Protein AF-A0A1U6GI93-F1 (afdb_monomer_lite)

Foldseek 3Di:
DVVVVVVVVVVVVLVVPPPDDDWQKDQADDDADLVLQQWKWFDDPPIRTHGLQQFLLNVVVVVQFDWDADPVRWIKTWGCTWIGRGRMIGGTKIARPLPPDRLGGGFKIKGKTADSDQDCPNVVVVLVVVVVCVVQWDFDPPVPPVDPDWTWTGRPQKIWIWDADPVRNITMIMIGRRDPPQDDSLDPVCCLPPFDFPDKDKDDAQWAFPSPCPNQVNQKYFQRPNNVVPDPDLRIWMWTAGVPVQWIWTDHNGIIGIGHLAWPAKEKAFEDEPDDQTWIWIWTDGPPDPDIHTTTIGSHGCPCVVCQVVCCVRSVHHYYYDDYDYHD

Secondary structure (DSSP, 8-state):
-HHHHHHHHHHHHHTT--S----SEEE--S---GGGGGEEEE-SSS-EEEETT-BHHHHHHHTSEEEEE-TTS-EEEEESS-EEETTEEESSEEEE--TT-TTSBP-EEEEEEE-SSS-THHHHHHHHHHHTTGGGSEE---TT--SS-EEEEEETTEEEEEEEETTTTEEEEEEEE---TTTTTT--HHHHHH---SEEEEE-S-PEE-TT-TT-GGGEEPPPHHHHTT-SSTT-EEEEEETTTTEEEEE-SS-EEEEES-EEEEEEEEEEESSS--EEEEEEEETT-SS-EEEEEESSTTTTGGGHHHHHHHHTS-EEEPPPEEE-

Structure (mmCIF, N/CA/C/O backbone):
data_AF-A0A1U6GI93-F1
#
_entry.id   AF-A0A1U6GI93-F1
#
loop_
_atom_site.group_PDB
_atom_site.id
_atom_site.type_symbol
_atom_site.label_atom_id
_atom_site.label_alt_id
_atom_site.label_comp_id
_atom_site.label_asym_id
_atom_site.label_entity_id
_atom_site.label_seq_id
_atom_site.pdbx_PDB_ins_code
_atom_site.Cartn_x
_atom_site.Cartn_y
_atom_site.Cartn_z
_atom_site.occupancy
_atom_site.B_iso_or_equiv
_atom_site.auth_seq_id
_atom_site.auth_comp_id
_atom_site.auth_asym_id
_atom_site.auth_atom_id
_atom_site.pdbx_PDB_model_num
ATOM 1 N N . MET A 1 1 ? -3.256 -39.597 -33.940 1.00 42.22 1 MET A N 1
ATOM 2 C CA . MET A 1 1 ? -2.976 -38.704 -35.092 1.00 42.22 1 MET A CA 1
ATOM 3 C C . MET A 1 1 ? -3.350 -37.228 -34.853 1.00 42.22 1 MET A C 1
ATOM 5 O O . MET A 1 1 ? -2.672 -36.363 -35.388 1.00 42.22 1 MET A O 1
ATOM 9 N N . TRP A 1 2 ? -4.354 -36.902 -34.022 1.00 29.91 2 TRP A N 1
ATOM 10 C CA . TRP A 1 2 ? -4.746 -35.506 -33.721 1.00 29.91 2 TRP A CA 1
ATOM 11 C C . TRP A 1 2 ? -3.820 -34.761 -32.733 1.00 29.91 2 TRP A C 1
ATOM 13 O O . TRP A 1 2 ? -3.521 -33.590 -32.947 1.00 29.91 2 TRP A O 1
ATOM 23 N N . LYS A 1 3 ? -3.270 -35.440 -31.713 1.00 30.27 3 LYS A N 1
ATOM 24 C CA . LYS A 1 3 ? -2.346 -34.824 -30.732 1.00 30.27 3 LYS A CA 1
ATOM 25 C C . LYS A 1 3 ? -1.039 -34.291 -31.347 1.00 30.27 3 LYS A C 1
ATOM 27 O O . LYS A 1 3 ? -0.547 -33.256 -30.921 1.00 30.27 3 LYS A O 1
ATOM 32 N N . GLN A 1 4 ? -0.513 -34.936 -32.391 1.00 34.97 4 GLN A N 1
ATOM 33 C CA . GLN A 1 4 ? 0.708 -34.480 -33.076 1.00 34.97 4 GLN A CA 1
ATOM 34 C C . GLN A 1 4 ? 0.475 -33.245 -33.964 1.00 34.97 4 GLN A C 1
ATOM 36 O O . GLN A 1 4 ? 1.384 -32.435 -34.126 1.00 34.97 4 GLN A O 1
ATOM 41 N N . LYS A 1 5 ? -0.744 -33.048 -34.492 1.00 32.91 5 LYS A N 1
ATOM 42 C CA . LYS A 1 5 ? -1.088 -31.852 -35.282 1.00 32.91 5 LYS A CA 1
ATOM 43 C C . LYS A 1 5 ? -1.247 -30.600 -34.413 1.00 32.91 5 LYS A C 1
ATOM 45 O O . LYS A 1 5 ? -0.837 -29.532 -34.849 1.00 32.91 5 LYS A O 1
ATOM 50 N N . ILE A 1 6 ? -1.768 -30.726 -33.189 1.00 38.22 6 ILE A N 1
ATOM 51 C CA . ILE A 1 6 ? -1.899 -29.592 -32.254 1.00 38.22 6 ILE A CA 1
ATOM 52 C C . ILE A 1 6 ? -0.518 -29.132 -31.769 1.00 38.22 6 ILE A C 1
ATOM 54 O O . ILE A 1 6 ? -0.230 -27.941 -31.822 1.00 38.22 6 ILE A O 1
ATOM 58 N N . ILE A 1 7 ? 0.376 -30.063 -31.418 1.00 35.75 7 ILE A N 1
ATOM 59 C CA . ILE A 1 7 ? 1.758 -29.729 -31.032 1.00 35.75 7 ILE A CA 1
ATOM 60 C C . ILE A 1 7 ? 2.487 -29.029 -32.190 1.00 35.75 7 ILE A C 1
ATOM 62 O O . ILE A 1 7 ? 3.103 -27.993 -31.980 1.00 35.75 7 ILE A O 1
ATOM 66 N N . ALA A 1 8 ? 2.337 -29.503 -33.431 1.00 31.17 8 ALA A N 1
ATOM 67 C CA . ALA A 1 8 ? 2.976 -28.879 -34.593 1.00 31.17 8 ALA A CA 1
ATOM 68 C C . ALA A 1 8 ? 2.442 -27.468 -34.929 1.00 31.17 8 ALA A C 1
ATOM 70 O O . ALA A 1 8 ? 3.194 -26.649 -35.459 1.00 31.17 8 ALA A O 1
ATOM 71 N N . ILE A 1 9 ? 1.172 -27.169 -34.629 1.00 34.97 9 ILE A N 1
ATOM 72 C CA . ILE A 1 9 ? 0.589 -25.826 -34.801 1.00 34.97 9 ILE A CA 1
ATOM 73 C C . ILE A 1 9 ? 1.093 -24.883 -33.698 1.00 34.97 9 ILE A C 1
ATOM 75 O O . ILE A 1 9 ? 1.519 -23.773 -34.005 1.00 34.97 9 ILE A O 1
ATOM 79 N N . TRP A 1 10 ? 1.163 -25.348 -32.446 1.00 32.66 10 TRP A N 1
ATOM 80 C CA . TRP A 1 10 ? 1.735 -24.577 -31.335 1.00 32.66 10 TRP A CA 1
ATOM 81 C C . TRP A 1 10 ? 3.232 -24.292 -31.538 1.00 32.66 10 TRP A C 1
ATOM 83 O O . TRP A 1 10 ? 3.670 -23.155 -31.377 1.00 32.66 10 TRP A O 1
ATOM 93 N N . SER A 1 11 ? 4.010 -25.276 -32.000 1.00 32.00 11 SER A N 1
ATOM 94 C CA . SER A 1 11 ? 5.436 -25.092 -32.300 1.00 32.00 11 SER A CA 1
ATOM 95 C C . SER A 1 11 ? 5.680 -24.144 -33.478 1.00 32.00 11 SER A C 1
ATOM 97 O O . SER A 1 11 ? 6.629 -23.369 -33.440 1.00 32.00 11 SER A O 1
ATOM 99 N N . LYS A 1 12 ? 4.827 -24.151 -34.515 1.00 30.64 12 LYS A N 1
ATOM 100 C CA . LYS A 1 12 ? 4.954 -23.226 -35.658 1.00 30.64 12 LYS A CA 1
ATOM 101 C C . LYS A 1 12 ? 4.526 -21.791 -35.336 1.00 30.64 12 LYS A C 1
ATOM 103 O O . LYS A 1 12 ? 5.077 -20.873 -35.940 1.00 30.64 12 LYS A O 1
ATOM 108 N N . CYS A 1 13 ? 3.596 -21.588 -34.401 1.00 34.38 13 CYS A N 1
ATOM 109 C CA . CYS A 1 13 ? 3.251 -20.252 -33.906 1.00 34.38 13 CYS A CA 1
ATOM 110 C C . CYS A 1 13 ? 4.365 -19.668 -33.019 1.00 34.38 13 CYS A C 1
ATOM 112 O O . CYS A 1 13 ? 4.687 -18.493 -33.165 1.00 34.38 13 CYS A O 1
ATOM 114 N N . PHE A 1 14 ? 5.026 -20.487 -32.190 1.00 36.22 14 PHE A N 1
ATOM 115 C CA . PHE A 1 14 ? 6.159 -20.047 -31.362 1.00 36.22 14 PHE A CA 1
ATOM 116 C C . PHE A 1 14 ? 7.463 -19.839 -32.154 1.00 36.22 14 PHE A C 1
ATOM 118 O O . PHE A 1 14 ? 8.197 -18.890 -31.895 1.00 36.22 14 PHE A O 1
ATOM 125 N N . LEU A 1 15 ? 7.740 -20.658 -33.176 1.00 33.19 15 LEU A N 1
ATOM 126 C CA . LEU A 1 15 ? 8.954 -20.530 -34.002 1.00 33.19 15 LEU A CA 1
ATOM 127 C C . LEU A 1 15 ? 8.950 -19.318 -34.951 1.00 33.19 15 LEU A C 1
ATOM 129 O O . LEU A 1 15 ? 9.971 -19.031 -35.569 1.00 33.19 15 LEU A O 1
ATOM 133 N N . LYS A 1 16 ? 7.838 -18.578 -35.066 1.00 34.12 16 LYS A N 1
ATOM 134 C CA . LYS A 1 16 ? 7.790 -17.310 -35.816 1.00 34.12 16 LYS A CA 1
ATOM 135 C C . LYS A 1 16 ? 8.176 -16.075 -34.990 1.00 34.12 16 LYS A C 1
ATOM 137 O O . LYS A 1 16 ? 8.264 -14.996 -35.569 1.00 34.12 16 LYS A O 1
ATOM 142 N N . ILE A 1 17 ? 8.474 -16.231 -33.696 1.00 41.12 17 ILE A N 1
ATOM 143 C CA . ILE A 1 17 ? 8.975 -15.161 -32.808 1.00 41.12 17 ILE A CA 1
ATOM 144 C C . ILE A 1 17 ? 10.523 -15.150 -32.775 1.00 41.12 17 ILE A C 1
ATOM 146 O O . ILE A 1 17 ? 11.142 -14.626 -31.863 1.00 41.12 17 ILE A O 1
ATOM 150 N N . SER A 1 18 ? 11.199 -15.704 -33.790 1.00 39.16 18 SER A N 1
ATOM 151 C CA . SER A 1 18 ? 12.660 -15.574 -33.944 1.00 39.16 18 SER A CA 1
ATOM 152 C C . SER A 1 18 ? 13.059 -14.388 -34.838 1.00 39.16 18 SER A C 1
ATOM 154 O O . SER A 1 18 ? 14.016 -14.473 -35.611 1.00 39.16 18 SER A O 1
ATOM 156 N N . LYS A 1 19 ? 12.313 -13.281 -34.785 1.00 38.31 19 LYS A N 1
ATOM 157 C CA . LYS A 1 19 ? 12.797 -12.002 -35.314 1.00 38.31 19 LYS A CA 1
ATOM 158 C C . LYS A 1 19 ? 13.517 -11.305 -34.168 1.00 38.31 19 LYS A C 1
ATOM 160 O O . LYS A 1 19 ? 12.851 -10.922 -33.222 1.00 38.31 19 LYS A O 1
ATOM 165 N N . SER A 1 20 ? 14.851 -11.261 -34.254 1.00 41.84 20 SER A N 1
ATOM 166 C CA . SER A 1 20 ? 15.777 -10.443 -33.450 1.00 41.84 20 SER A CA 1
ATOM 167 C C . SER A 1 20 ? 15.205 -9.961 -32.113 1.00 41.84 20 SER A C 1
ATOM 169 O O . SER A 1 20 ? 14.522 -8.939 -32.075 1.00 41.84 20 SER A O 1
ATOM 171 N N . TRP A 1 21 ? 15.496 -10.691 -31.034 1.00 47.16 21 TRP A N 1
ATOM 172 C CA . TRP A 1 21 ? 15.226 -10.220 -29.678 1.00 47.16 21 TRP A CA 1
ATOM 173 C C . TRP A 1 21 ? 15.799 -8.807 -29.524 1.00 47.16 21 TRP A C 1
ATOM 175 O O . TRP A 1 21 ? 16.993 -8.594 -29.740 1.00 47.16 21 TRP A O 1
ATOM 185 N N . GLN A 1 22 ? 14.928 -7.849 -29.227 1.00 55.19 22 GLN A N 1
ATOM 186 C CA . GLN A 1 22 ? 15.320 -6.548 -28.717 1.00 55.19 22 GLN A CA 1
ATOM 187 C C . GLN A 1 22 ? 14.802 -6.479 -27.285 1.00 55.19 22 GLN A C 1
ATOM 189 O O . GLN A 1 22 ? 13.653 -6.868 -27.061 1.00 55.19 22 GLN A O 1
ATOM 194 N N . PRO A 1 23 ? 15.633 -6.060 -26.320 1.00 58.34 23 PRO A N 1
ATOM 195 C CA . PRO A 1 23 ? 15.168 -5.891 -24.957 1.00 58.34 23 PRO A CA 1
ATOM 196 C C . PRO A 1 23 ? 13.998 -4.901 -24.943 1.00 58.34 23 PRO A C 1
ATOM 198 O O . PRO A 1 23 ? 14.036 -3.865 -25.606 1.00 58.34 23 PRO A O 1
ATOM 201 N N . ASP A 1 24 ? 12.964 -5.202 -24.156 1.00 71.44 24 ASP A N 1
ATOM 202 C CA . ASP A 1 24 ? 11.817 -4.306 -23.928 1.00 71.44 24 ASP A CA 1
ATOM 203 C C . ASP A 1 24 ? 12.189 -3.055 -23.105 1.00 71.44 24 ASP A C 1
ATOM 205 O O . ASP A 1 24 ? 11.310 -2.300 -22.675 1.00 71.44 24 ASP A O 1
ATOM 209 N N . PHE A 1 25 ? 13.489 -2.829 -22.892 1.00 77.06 25 PHE A N 1
ATOM 210 C CA . PHE A 1 25 ? 14.037 -1.683 -22.195 1.00 77.06 25 PHE A CA 1
ATOM 211 C C . PHE A 1 25 ? 15.351 -1.173 -22.813 1.00 77.06 25 PHE A C 1
ATOM 213 O O . PHE A 1 25 ? 16.072 -1.912 -23.483 1.00 77.06 25 PHE A O 1
ATOM 220 N N . GLU A 1 26 ? 15.676 0.092 -22.550 1.00 82.31 26 GLU A N 1
ATOM 221 C CA . GLU A 1 26 ? 16.903 0.771 -22.988 1.00 82.31 26 GLU A CA 1
ATOM 222 C C . GLU A 1 26 ? 17.478 1.624 -21.842 1.00 82.31 26 GLU A C 1
ATOM 224 O O . GLU A 1 26 ? 16.734 2.325 -21.157 1.00 82.31 26 GLU A O 1
ATOM 229 N N . GLU A 1 27 ? 18.799 1.589 -21.624 1.00 81.12 27 GLU A N 1
ATOM 230 C CA . GLU A 1 27 ? 19.487 2.490 -20.683 1.00 81.12 27 GLU A CA 1
ATOM 231 C C . GLU A 1 27 ? 19.843 3.820 -21.379 1.00 81.12 27 GLU A C 1
ATOM 233 O O . GLU A 1 27 ? 20.563 3.823 -22.375 1.00 81.12 27 GLU A O 1
ATOM 238 N N . LEU A 1 28 ? 19.360 4.957 -20.860 1.00 71.44 28 LEU A N 1
ATOM 239 C CA . LEU A 1 28 ? 19.354 6.242 -21.578 1.00 71.44 28 LEU A CA 1
ATOM 240 C C . LEU A 1 28 ? 20.567 7.172 -21.337 1.00 71.44 28 LEU A C 1
ATOM 242 O O . LEU A 1 28 ? 20.797 8.046 -22.166 1.00 71.44 28 LEU A O 1
ATOM 246 N N . SER A 1 29 ? 21.348 7.043 -20.248 1.00 67.25 29 SER A N 1
ATOM 247 C CA . SER A 1 29 ? 22.700 7.644 -20.063 1.00 67.25 29 SER A CA 1
ATOM 248 C C . SER A 1 29 ? 23.289 7.319 -18.672 1.00 67.25 29 SER A C 1
ATOM 250 O O . SER A 1 29 ? 22.571 6.857 -17.792 1.00 67.25 29 SER A O 1
ATOM 252 N N . ALA A 1 30 ? 24.585 7.599 -18.452 1.00 56.09 30 ALA A N 1
ATOM 253 C CA . ALA A 1 30 ? 25.342 7.224 -17.246 1.00 56.09 30 ALA A CA 1
ATOM 254 C C . ALA A 1 30 ? 25.346 8.244 -16.079 1.00 56.09 30 ALA A C 1
ATOM 256 O O . ALA A 1 30 ? 25.973 7.972 -15.054 1.00 56.09 30 ALA A O 1
ATOM 257 N N . TYR A 1 31 ? 24.719 9.425 -16.206 1.00 57.03 31 TYR A N 1
ATOM 258 C CA . TYR A 1 31 ? 24.736 10.417 -15.117 1.00 57.03 31 TYR A CA 1
ATOM 259 C C . TYR A 1 31 ? 23.655 10.123 -14.079 1.00 57.03 31 TYR A C 1
ATOM 261 O O . TYR A 1 31 ? 22.520 10.566 -14.217 1.00 57.03 31 TYR A O 1
ATOM 269 N N . ILE A 1 32 ? 24.042 9.408 -13.027 1.00 58.75 32 ILE A N 1
ATOM 270 C CA . ILE A 1 32 ? 23.160 8.983 -11.942 1.00 58.75 32 ILE A CA 1
ATOM 271 C C . ILE A 1 32 ? 22.851 10.169 -11.026 1.00 58.75 32 ILE A C 1
ATOM 273 O O . ILE A 1 32 ? 23.707 10.613 -10.260 1.00 58.75 32 ILE A O 1
ATOM 277 N N . SER A 1 33 ? 21.610 10.656 -11.077 1.00 61.62 33 SER A N 1
ATOM 278 C CA . SER A 1 33 ? 21.046 11.523 -10.038 1.00 61.62 33 SER A CA 1
ATOM 279 C C . SER A 1 33 ? 19.966 10.763 -9.263 1.00 61.62 33 SER A C 1
ATOM 281 O O . SER A 1 33 ? 19.038 10.239 -9.884 1.00 61.62 33 SER A O 1
ATOM 283 N N . PRO A 1 34 ? 20.021 10.716 -7.919 1.00 58.00 34 PRO A N 1
ATOM 284 C CA . PRO A 1 34 ? 18.998 10.042 -7.119 1.00 58.00 34 PRO A CA 1
ATOM 285 C C . PRO A 1 34 ? 17.616 10.704 -7.243 1.00 58.00 34 PRO A C 1
ATOM 287 O O . PRO A 1 34 ? 16.598 10.052 -7.016 1.00 58.00 34 PRO A O 1
ATOM 290 N N . ASP A 1 35 ? 17.555 11.979 -7.638 1.00 58.22 35 ASP A N 1
ATOM 291 C CA . ASP A 1 35 ? 16.294 12.711 -7.800 1.00 58.22 35 ASP A CA 1
ATOM 292 C C . ASP A 1 35 ? 15.547 12.320 -9.085 1.00 58.22 35 ASP A C 1
ATOM 294 O O . ASP A 1 35 ? 14.334 12.489 -9.179 1.00 58.22 35 ASP A O 1
ATOM 298 N N . ILE A 1 36 ? 16.239 11.724 -10.061 1.00 56.91 36 ILE A N 1
ATOM 299 C CA . ILE A 1 36 ? 15.644 11.259 -11.324 1.00 56.91 36 ILE A CA 1
ATOM 300 C C . ILE A 1 36 ? 14.743 10.026 -11.127 1.00 56.91 36 ILE A C 1
ATOM 302 O O . ILE A 1 36 ? 13.910 9.718 -11.973 1.00 56.91 36 ILE A O 1
ATOM 306 N N . LEU A 1 37 ? 14.847 9.359 -9.977 1.00 58.94 37 LEU A N 1
ATOM 307 C CA . LEU A 1 37 ? 13.991 8.236 -9.595 1.00 58.94 37 LEU A CA 1
ATOM 308 C C . LEU A 1 37 ? 12.695 8.678 -8.889 1.00 58.94 37 LEU A C 1
ATOM 310 O O . LEU A 1 37 ? 11.901 7.824 -8.501 1.00 58.94 37 LEU A O 1
ATOM 314 N N . TYR A 1 38 ? 12.459 9.992 -8.731 1.00 54.19 38 TYR A N 1
ATOM 315 C CA . TYR A 1 38 ? 11.227 10.576 -8.166 1.00 54.19 38 TYR A CA 1
ATOM 316 C C . TYR A 1 38 ? 10.141 10.916 -9.193 1.00 54.19 38 TYR A C 1
ATOM 318 O O . TYR A 1 38 ? 9.066 11.416 -8.841 1.00 54.19 38 TYR A O 1
ATOM 326 N N . PHE A 1 39 ? 10.403 10.658 -10.463 1.00 54.12 39 PHE A N 1
ATOM 327 C CA . PHE A 1 39 ? 9.464 10.909 -11.540 1.00 54.12 39 PHE A CA 1
ATOM 328 C C . PHE A 1 39 ? 9.617 9.783 -12.553 1.00 54.12 39 PHE A C 1
ATOM 330 O O . PHE A 1 39 ? 10.699 9.209 -12.684 1.00 54.12 39 PHE A O 1
ATOM 337 N N . PHE A 1 40 ? 8.549 9.487 -13.282 1.00 66.44 40 PHE A N 1
ATOM 338 C CA . PHE A 1 40 ? 8.674 8.756 -14.530 1.00 66.44 40 PHE A CA 1
ATOM 339 C C . PHE A 1 40 ? 8.290 9.696 -15.660 1.00 66.44 40 PHE A C 1
ATOM 341 O O . PHE A 1 40 ? 7.294 10.414 -15.601 1.00 66.44 40 PHE A O 1
ATOM 348 N N . THR A 1 41 ? 9.122 9.766 -16.685 1.00 60.22 41 THR A N 1
ATOM 349 C CA . THR A 1 41 ? 8.807 10.575 -17.859 1.00 60.22 41 THR A CA 1
ATOM 350 C C . THR A 1 41 ? 8.218 9.674 -18.925 1.00 60.22 41 THR A C 1
ATOM 352 O O . THR A 1 41 ? 8.490 8.478 -18.975 1.00 60.22 41 THR A O 1
ATOM 355 N N . VAL A 1 42 ? 7.351 10.227 -19.758 1.00 57.12 42 VAL A N 1
ATOM 356 C CA . VAL A 1 42 ? 6.755 9.498 -20.865 1.00 57.12 42 VAL A CA 1
ATOM 357 C C . VAL A 1 42 ? 7.258 10.097 -22.166 1.00 57.12 42 VAL A C 1
ATOM 359 O O . VAL A 1 42 ? 7.204 11.316 -22.370 1.00 57.12 42 VAL A O 1
ATOM 362 N N . ASP A 1 43 ? 7.784 9.231 -23.028 1.00 54.81 43 ASP A N 1
ATOM 363 C CA . ASP A 1 43 ? 8.477 9.615 -24.253 1.00 54.81 43 ASP A CA 1
ATOM 364 C C . ASP A 1 43 ? 7.468 9.896 -25.376 1.00 54.81 43 ASP A C 1
ATOM 366 O O . ASP A 1 43 ? 7.125 9.043 -26.195 1.00 54.81 43 ASP A O 1
ATOM 370 N N . LYS A 1 44 ? 6.936 11.118 -25.376 1.00 49.69 44 LYS A N 1
ATOM 371 C CA . LYS A 1 44 ? 6.161 11.708 -26.474 1.00 49.69 44 LYS A CA 1
ATOM 372 C C . LYS A 1 44 ? 6.932 12.934 -26.956 1.00 49.69 44 LYS A C 1
ATOM 374 O O . LYS A 1 44 ? 7.645 13.517 -26.153 1.00 49.69 44 LYS A O 1
ATOM 379 N N . ASN A 1 45 ? 6.759 13.358 -28.215 1.00 47.94 45 ASN A N 1
ATOM 380 C CA . ASN A 1 45 ? 7.457 14.471 -28.912 1.00 47.94 45 ASN A CA 1
ATOM 381 C C . ASN A 1 45 ? 7.535 15.851 -28.185 1.00 47.94 45 ASN A C 1
ATOM 383 O O . ASN A 1 45 ? 8.019 16.829 -28.746 1.00 47.94 45 ASN A O 1
ATOM 387 N N . SER A 1 46 ? 7.073 15.923 -26.942 1.00 50.66 46 SER A N 1
ATOM 388 C CA . SER A 1 46 ? 7.464 16.822 -25.859 1.00 50.66 46 SER A CA 1
ATOM 389 C C . SER A 1 46 ? 7.325 16.003 -24.561 1.00 50.66 46 SER A C 1
ATOM 391 O O . SER A 1 46 ? 6.193 15.735 -24.153 1.00 50.66 46 SER A O 1
ATOM 393 N N . SER A 1 47 ? 8.420 15.501 -23.977 1.00 59.94 47 SER A N 1
ATOM 394 C CA . SER A 1 47 ? 8.374 14.515 -22.883 1.00 59.94 47 SER A CA 1
ATOM 395 C C . SER A 1 47 ? 7.454 14.981 -21.748 1.00 59.94 47 SER A C 1
ATOM 397 O O . SER A 1 47 ? 7.683 16.035 -21.155 1.00 59.94 47 SER A O 1
ATOM 399 N N . TYR A 1 48 ? 6.401 14.218 -21.442 1.00 63.66 48 TYR A N 1
ATOM 400 C CA . TYR A 1 48 ? 5.556 14.514 -20.285 1.00 63.66 48 TYR A CA 1
ATOM 401 C C . TYR A 1 48 ? 6.271 13.996 -19.042 1.00 63.66 48 TYR A C 1
ATOM 403 O O . TYR A 1 48 ? 6.624 12.822 -18.977 1.00 63.66 48 TYR A O 1
ATOM 411 N N . CYS A 1 49 ? 6.501 14.857 -18.056 1.00 65.56 49 CYS A N 1
ATOM 412 C CA . CYS A 1 49 ? 6.979 14.414 -16.753 1.00 65.56 49 CYS A CA 1
ATOM 413 C C . CYS A 1 49 ? 5.771 14.005 -15.915 1.00 65.56 49 CYS A C 1
ATOM 415 O O . CYS A 1 49 ? 4.955 14.857 -15.563 1.00 65.56 49 CYS A O 1
ATOM 417 N N . ILE A 1 50 ? 5.642 12.712 -15.622 1.00 68.44 50 ILE A N 1
ATOM 418 C CA . ILE A 1 50 ? 4.602 12.197 -14.744 1.00 68.44 50 ILE A CA 1
ATOM 419 C C . ILE A 1 50 ? 5.228 11.972 -13.370 1.00 68.44 50 ILE A C 1
ATOM 421 O O . ILE A 1 50 ? 6.150 11.184 -13.163 1.00 68.44 50 ILE A O 1
ATOM 425 N N . SER A 1 51 ? 4.757 12.742 -12.398 1.00 70.00 51 SER A N 1
ATOM 426 C CA . SER A 1 51 ? 5.228 12.596 -11.027 1.00 70.00 51 SER A CA 1
ATOM 427 C C . SER A 1 51 ? 4.666 11.323 -10.408 1.00 70.00 51 SER A C 1
ATOM 429 O O . SER A 1 51 ? 3.532 10.945 -10.699 1.00 70.00 51 SER A O 1
ATOM 431 N N . TRP A 1 52 ? 5.392 10.731 -9.457 1.00 70.88 52 TRP A N 1
ATOM 432 C CA . TRP A 1 52 ? 4.843 9.723 -8.543 1.00 70.88 52 TRP A CA 1
ATOM 433 C C . TRP A 1 52 ? 3.605 10.209 -7.769 1.00 70.88 52 TRP A C 1
ATOM 435 O O . TRP A 1 52 ? 2.914 9.396 -7.168 1.00 70.88 52 TRP A O 1
ATOM 445 N N . ASN A 1 53 ? 3.335 11.521 -7.748 1.00 72.44 53 ASN A N 1
ATOM 446 C CA . ASN A 1 53 ? 2.126 12.130 -7.185 1.00 72.44 53 ASN A CA 1
ATOM 447 C C . ASN A 1 53 ? 0.903 12.065 -8.107 1.00 72.44 53 ASN A C 1
ATOM 449 O O . ASN A 1 53 ? -0.192 12.382 -7.656 1.00 72.44 53 ASN A O 1
ATOM 453 N N . THR A 1 54 ? 1.086 11.696 -9.374 1.00 77.69 54 THR A N 1
ATOM 454 C CA . THR A 1 54 ? -0.008 11.630 -10.346 1.00 77.69 54 THR A CA 1
ATOM 455 C C . THR A 1 54 ? -1.015 10.589 -9.894 1.00 77.69 54 THR A C 1
ATOM 457 O O . THR A 1 54 ? -0.658 9.440 -9.611 1.00 77.69 54 THR A O 1
ATOM 460 N N . THR A 1 55 ? -2.268 11.006 -9.807 1.00 77.38 55 THR A N 1
ATOM 461 C CA . THR A 1 55 ? -3.379 10.155 -9.396 1.00 77.38 55 THR A CA 1
ATOM 462 C C . THR A 1 55 ? -3.860 9.276 -10.543 1.00 77.38 55 THR A C 1
ATOM 464 O O . THR A 1 55 ? -3.625 9.568 -11.718 1.00 77.38 55 THR A O 1
ATOM 467 N N . TYR A 1 56 ? -4.587 8.205 -10.224 1.00 79.31 56 TYR A N 1
ATOM 468 C CA . TYR A 1 56 ? -5.238 7.375 -11.242 1.00 79.31 56 TYR A CA 1
ATOM 469 C C . TYR A 1 56 ? -6.171 8.204 -12.152 1.00 79.31 56 TYR A C 1
ATOM 471 O O . TYR A 1 56 ? -6.202 7.997 -13.364 1.00 79.31 56 TYR A O 1
ATOM 479 N N . SER A 1 57 ? -6.898 9.183 -11.598 1.00 80.25 57 SER A N 1
ATOM 480 C CA . SER A 1 57 ? -7.784 10.068 -12.369 1.00 80.25 57 SER A CA 1
ATOM 481 C C . SER A 1 57 ? -7.028 10.971 -13.347 1.00 80.25 57 SER A C 1
ATOM 483 O O . SER A 1 57 ? -7.410 11.077 -14.513 1.00 80.25 57 SER A O 1
ATOM 485 N N . GLU A 1 58 ? -5.926 11.573 -12.895 1.00 81.50 58 GLU A N 1
ATOM 486 C CA . GLU A 1 58 ? -5.068 12.408 -13.732 1.00 81.50 58 GLU A CA 1
ATOM 487 C C . GLU A 1 58 ? -4.414 11.573 -14.831 1.00 81.50 58 GLU A C 1
ATOM 489 O O . GLU A 1 58 ? -4.395 11.997 -15.983 1.00 81.50 58 GLU A O 1
ATOM 494 N N . LEU A 1 59 ? -3.955 10.356 -14.514 1.00 85.12 59 LEU A N 1
ATOM 495 C CA . LEU A 1 59 ? -3.364 9.460 -15.504 1.00 85.12 59 LEU A CA 1
ATOM 496 C C . LEU A 1 59 ? -4.353 9.092 -16.618 1.00 85.12 59 LEU A C 1
ATOM 498 O O . LEU A 1 59 ? -3.991 9.148 -17.794 1.00 85.12 59 LEU A O 1
ATOM 502 N N . LEU A 1 60 ? -5.608 8.768 -16.277 1.00 86.25 60 LEU A N 1
ATOM 503 C CA . LEU A 1 60 ? -6.648 8.512 -17.283 1.00 86.25 60 LEU A CA 1
ATOM 504 C C . LEU A 1 60 ? -6.876 9.729 -18.182 1.00 86.25 60 LEU A C 1
ATOM 506 O O . LEU A 1 60 ? -7.019 9.576 -19.395 1.00 86.25 60 LEU A O 1
ATOM 510 N N . ALA A 1 61 ? -6.878 10.932 -17.606 1.00 86.38 61 ALA A N 1
ATOM 511 C CA . ALA A 1 61 ? -7.079 12.167 -18.355 1.00 86.38 61 ALA A CA 1
ATOM 512 C C . ALA A 1 61 ? -5.945 12.455 -19.356 1.00 86.38 61 ALA A C 1
ATOM 514 O O . ALA A 1 61 ? -6.184 13.101 -20.378 1.00 86.38 61 ALA A O 1
ATOM 515 N N . LEU A 1 62 ? -4.727 11.955 -19.104 1.00 84.50 62 LEU A N 1
ATOM 516 C CA . LEU A 1 62 ? -3.592 12.109 -20.020 1.00 84.50 62 LEU A CA 1
ATOM 517 C C . LEU A 1 62 ? -3.719 11.254 -21.293 1.00 84.50 62 LEU A C 1
ATOM 519 O O . LEU A 1 62 ? -3.054 11.560 -22.284 1.00 84.50 62 LEU A O 1
ATOM 523 N N . ASN A 1 63 ? -4.570 10.219 -21.287 1.00 86.38 63 ASN A N 1
ATOM 524 C CA . ASN A 1 63 ? -4.844 9.350 -22.436 1.00 86.38 63 ASN A CA 1
ATOM 525 C C . ASN A 1 63 ? -3.558 8.802 -23.100 1.00 86.38 63 ASN A C 1
ATOM 527 O O . ASN A 1 63 ? -3.335 8.959 -24.303 1.00 86.38 63 ASN A O 1
ATOM 531 N N . LEU A 1 64 ? -2.678 8.216 -22.280 1.00 86.25 64 LEU A N 1
ATOM 532 C CA . LEU A 1 64 ? -1.368 7.670 -22.677 1.00 86.25 64 LEU A CA 1
ATOM 533 C C . LEU A 1 64 ? -1.368 6.135 -22.772 1.00 86.25 64 LEU A C 1
ATOM 535 O O . LEU A 1 64 ? -0.304 5.520 -22.838 1.00 86.25 64 LEU A O 1
ATOM 539 N N . GLY A 1 65 ? -2.543 5.519 -22.716 1.00 89.00 65 GLY A N 1
ATOM 540 C CA . GLY A 1 65 ? -2.714 4.104 -22.438 1.00 89.00 65 GLY A CA 1
ATOM 541 C C . GLY A 1 65 ? -4.179 3.714 -22.279 1.00 89.00 65 GLY A C 1
ATOM 542 O O . GLY A 1 65 ? -5.073 4.563 -22.360 1.00 89.00 65 GLY A O 1
ATOM 543 N N . HIS A 1 66 ? -4.423 2.4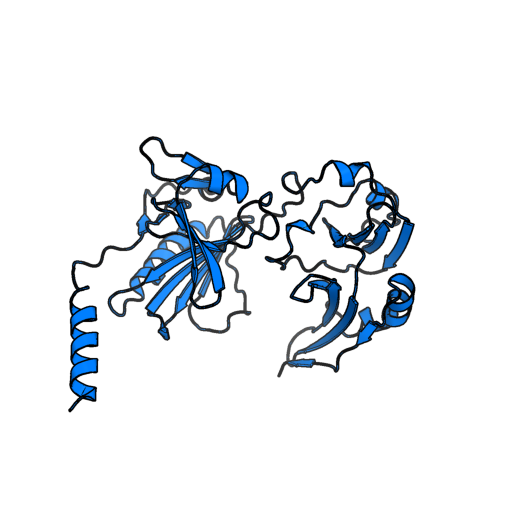39 -21.995 1.00 92.00 66 HIS A N 1
ATOM 544 C CA . HIS A 1 66 ? -5.759 1.858 -21.879 1.00 92.00 66 HIS A CA 1
ATOM 545 C C . HIS A 1 66 ? -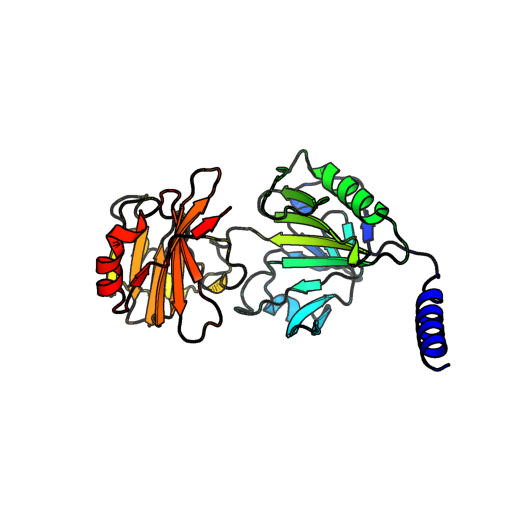5.875 0.878 -20.703 1.00 92.00 66 HIS A C 1
ATOM 547 O O . HIS A 1 66 ? -4.884 0.342 -20.214 1.00 92.00 66 HIS A O 1
ATOM 553 N N . LEU A 1 67 ? -7.106 0.646 -20.237 1.00 91.88 67 LEU A N 1
ATOM 554 C CA . LEU A 1 67 ? -7.396 -0.342 -19.196 1.00 91.88 67 LEU A CA 1
ATOM 555 C C . LEU A 1 67 ? -7.659 -1.717 -19.818 1.00 91.88 67 LEU A C 1
ATOM 557 O O . LEU A 1 67 ? -8.487 -1.840 -20.719 1.00 91.88 67 LEU A O 1
ATOM 561 N N . GLU A 1 68 ? -7.011 -2.745 -19.283 1.00 90.31 68 GLU A N 1
ATOM 562 C CA . GLU A 1 68 ? -7.206 -4.152 -19.636 1.00 90.31 68 GLU A CA 1
ATOM 563 C C . GLU A 1 68 ? -7.511 -4.960 -18.367 1.00 90.31 68 GLU A C 1
ATOM 565 O O . GLU A 1 68 ? -7.029 -4.636 -17.282 1.00 90.31 68 GLU A O 1
ATOM 570 N N . ILE A 1 69 ? -8.337 -5.998 -18.486 1.00 84.19 69 ILE A N 1
ATOM 571 C CA . ILE A 1 69 ? -8.599 -6.954 -17.406 1.00 84.19 69 ILE A CA 1
ATOM 572 C C . ILE A 1 69 ? -7.978 -8.284 -17.817 1.00 84.19 69 ILE A C 1
ATOM 574 O O . ILE A 1 69 ? -8.277 -8.797 -18.896 1.00 84.19 69 ILE A O 1
ATOM 578 N N . ASP A 1 70 ? -7.122 -8.835 -16.961 1.00 78.88 70 ASP A N 1
ATOM 579 C CA . ASP A 1 70 ? -6.480 -10.116 -17.219 1.00 78.88 70 ASP A CA 1
ATOM 580 C C . ASP A 1 70 ? -7.438 -11.306 -17.015 1.00 78.88 70 ASP A C 1
ATOM 582 O O . ASP A 1 70 ? -8.586 -11.178 -16.582 1.00 78.88 70 ASP A O 1
ATOM 586 N N . ILE A 1 71 ? -6.942 -12.510 -17.305 1.00 73.00 71 ILE A N 1
ATOM 587 C CA . ILE A 1 71 ? -7.705 -13.759 -17.162 1.00 73.00 71 ILE A CA 1
ATOM 588 C C . ILE A 1 71 ? -8.168 -14.050 -15.725 1.00 73.00 71 ILE A C 1
ATOM 590 O O . ILE A 1 71 ? -9.076 -14.857 -15.538 1.00 73.00 71 ILE A O 1
ATOM 594 N N . ASN A 1 72 ? -7.553 -13.416 -14.724 1.00 73.56 72 ASN A N 1
ATOM 595 C CA . ASN A 1 72 ? -7.865 -13.576 -13.308 1.00 73.56 72 ASN A CA 1
ATOM 596 C C . ASN A 1 72 ? -8.789 -12.461 -12.792 1.00 73.56 72 ASN A C 1
ATOM 598 O O . ASN A 1 72 ? -9.089 -12.419 -11.599 1.00 73.56 72 ASN A O 1
ATOM 602 N N . GLY A 1 73 ? -9.253 -11.564 -13.668 1.00 69.38 73 GLY A N 1
ATOM 603 C CA . GLY A 1 73 ? -10.091 -10.429 -13.289 1.00 69.38 73 GLY A CA 1
ATOM 604 C C . GLY A 1 73 ? -9.311 -9.263 -12.678 1.00 69.38 73 GLY A C 1
ATOM 605 O O . GLY A 1 73 ? -9.927 -8.364 -12.107 1.00 69.38 73 GLY A O 1
ATOM 606 N N . VAL A 1 74 ? -7.980 -9.262 -12.777 1.00 75.75 74 VAL A N 1
ATOM 607 C CA . VAL A 1 74 ? -7.128 -8.172 -12.298 1.00 75.75 74 VAL A CA 1
ATOM 608 C C . VAL A 1 74 ? -7.054 -7.095 -13.370 1.00 75.75 74 VAL A C 1
ATOM 610 O O . VAL A 1 74 ? -6.746 -7.372 -14.528 1.00 75.75 74 VAL A O 1
ATOM 613 N N . GLN A 1 75 ? -7.339 -5.854 -12.984 1.00 82.44 75 GLN A N 1
ATOM 614 C CA . GLN A 1 75 ? -7.297 -4.721 -13.896 1.00 82.44 75 GLN A CA 1
ATOM 615 C C . GLN A 1 75 ? -5.893 -4.109 -13.939 1.00 82.44 75 GLN A C 1
ATOM 617 O O . GLN A 1 75 ? -5.252 -3.906 -12.907 1.00 82.44 75 GLN A O 1
ATOM 622 N N . PHE A 1 76 ? -5.431 -3.775 -15.139 1.00 86.81 76 PHE A N 1
ATOM 623 C CA . PHE A 1 76 ? -4.168 -3.094 -15.390 1.00 86.81 76 PHE A CA 1
ATOM 624 C C . PHE A 1 76 ? -4.390 -1.889 -16.301 1.00 86.81 76 PHE A C 1
ATOM 626 O O . PHE A 1 76 ? -5.229 -1.931 -17.198 1.00 86.81 76 PHE A O 1
ATOM 633 N N . TYR A 1 77 ? -3.617 -0.824 -16.100 1.00 89.00 77 TYR A N 1
ATOM 634 C CA . TYR A 1 77 ? -3.479 0.249 -17.086 1.00 89.00 77 TYR A CA 1
ATOM 635 C C . TYR A 1 77 ? -2.198 0.037 -17.877 1.00 89.00 77 TYR A C 1
ATOM 637 O O . TYR A 1 77 ? -1.111 0.071 -17.304 1.00 89.00 77 TYR A O 1
ATOM 645 N N . HIS A 1 78 ? -2.331 -0.197 -19.174 1.00 89.56 78 HIS A N 1
ATOM 646 C CA . HIS A 1 78 ? -1.230 -0.401 -20.102 1.00 89.56 78 HIS A CA 1
ATOM 647 C C . HIS A 1 78 ? -0.858 0.922 -20.752 1.00 89.56 78 HIS A C 1
ATOM 649 O O . HIS A 1 78 ? -1.725 1.595 -21.303 1.00 89.56 78 HIS A O 1
ATOM 655 N N . PHE A 1 79 ? 0.421 1.290 -20.707 1.00 86.00 79 PHE A N 1
ATOM 656 C CA . PHE A 1 79 ? 0.904 2.441 -21.460 1.00 86.00 79 PHE A CA 1
ATOM 657 C C . PHE A 1 79 ? 1.029 2.080 -22.944 1.00 86.00 79 PHE A C 1
ATOM 659 O O . PHE A 1 79 ? 1.660 1.084 -23.291 1.00 86.00 79 PHE A O 1
ATOM 666 N N . ASP A 1 80 ? 0.476 2.920 -23.820 1.00 86.19 80 ASP A N 1
ATOM 667 C CA . ASP A 1 80 ? 0.595 2.781 -25.282 1.00 86.19 80 ASP A CA 1
ATOM 668 C C . ASP A 1 80 ? 1.898 3.397 -25.820 1.00 86.19 80 ASP A C 1
ATOM 670 O O . ASP A 1 80 ? 2.174 3.382 -27.021 1.00 86.19 80 ASP A O 1
ATOM 674 N N . ILE A 1 81 ? 2.689 3.992 -24.927 1.00 83.69 81 ILE A N 1
ATOM 675 C CA . ILE A 1 81 ? 3.926 4.706 -25.222 1.00 83.69 81 ILE A CA 1
ATOM 676 C C . ILE A 1 81 ? 4.999 4.369 -24.181 1.00 83.69 81 ILE A C 1
ATOM 678 O O . ILE A 1 81 ? 4.658 4.077 -23.032 1.00 83.69 81 ILE A O 1
ATOM 682 N N . PRO A 1 82 ? 6.295 4.426 -24.544 1.00 82.00 82 PRO A N 1
ATOM 683 C CA . PRO A 1 82 ? 7.357 4.083 -23.614 1.00 82.00 82 PRO A CA 1
ATOM 684 C C . PRO A 1 82 ? 7.389 5.001 -22.392 1.00 82.00 82 PRO A C 1
ATOM 686 O O . PRO A 1 82 ? 7.280 6.227 -22.511 1.00 82.00 82 PRO A O 1
ATOM 689 N N . ILE A 1 83 ? 7.614 4.403 -21.226 1.00 78.81 83 ILE A N 1
ATOM 690 C CA . ILE A 1 83 ? 7.864 5.129 -19.981 1.00 78.81 83 ILE A CA 1
ATOM 691 C C . ILE A 1 83 ? 9.353 5.108 -19.665 1.00 78.81 83 ILE A C 1
ATOM 693 O O . ILE A 1 83 ? 10.062 4.184 -20.043 1.00 78.81 83 ILE A O 1
ATOM 697 N N . ILE A 1 84 ? 9.836 6.099 -18.938 1.00 78.25 84 ILE A N 1
ATOM 698 C CA . ILE A 1 84 ? 11.217 6.189 -18.487 1.00 78.25 84 ILE A CA 1
ATOM 699 C C . ILE A 1 84 ? 11.188 6.297 -16.971 1.00 78.25 84 ILE A C 1
ATOM 701 O O . ILE A 1 84 ? 10.650 7.265 -16.436 1.00 78.25 84 ILE A O 1
ATOM 705 N N . VAL A 1 85 ? 11.778 5.324 -16.282 1.00 75.81 85 VAL A N 1
ATOM 706 C CA . VAL A 1 85 ? 11.998 5.377 -14.834 1.00 75.81 85 VAL A CA 1
ATOM 707 C C . VAL A 1 85 ? 13.493 5.454 -14.582 1.00 75.81 85 VAL A C 1
ATOM 709 O O . VAL A 1 85 ? 14.252 4.559 -14.961 1.00 75.81 85 VAL A O 1
ATOM 712 N N . GLY A 1 86 ? 13.939 6.535 -13.949 1.00 72.50 86 GLY A N 1
ATOM 713 C CA . GLY A 1 86 ? 15.364 6.758 -13.774 1.00 72.50 86 GLY A CA 1
ATOM 714 C C . GLY A 1 86 ? 16.072 6.958 -15.117 1.00 72.50 86 GLY A C 1
ATOM 715 O O . GLY A 1 86 ? 15.741 7.852 -15.894 1.00 72.50 86 GLY A O 1
ATOM 716 N N . HIS A 1 87 ? 17.024 6.070 -15.403 1.00 75.31 87 HIS A N 1
ATOM 717 C CA . HIS A 1 87 ? 17.713 5.979 -16.695 1.00 75.31 87 HIS A CA 1
ATOM 718 C C . HIS A 1 87 ? 17.253 4.791 -17.541 1.00 75.31 87 HIS A C 1
ATOM 720 O O . HIS A 1 87 ? 17.953 4.426 -18.478 1.00 75.31 87 HIS A O 1
ATOM 726 N N . ILE A 1 88 ? 16.112 4.178 -17.222 1.00 80.50 88 ILE A N 1
ATOM 727 C CA . ILE A 1 88 ? 15.619 2.992 -17.921 1.00 80.50 88 ILE A CA 1
ATOM 728 C C . ILE A 1 88 ? 14.330 3.345 -18.654 1.00 80.50 88 ILE A C 1
ATOM 730 O O . ILE A 1 88 ? 13.324 3.677 -18.030 1.00 80.50 88 ILE A O 1
ATOM 734 N N . LYS A 1 89 ? 14.363 3.271 -19.982 1.00 83.38 89 LYS A N 1
ATOM 735 C CA . LYS A 1 89 ? 13.181 3.330 -20.840 1.00 83.38 89 LYS A CA 1
ATOM 736 C C . LYS A 1 89 ? 12.559 1.946 -20.918 1.00 83.38 89 LYS A C 1
ATOM 738 O O . LYS A 1 89 ? 13.283 0.998 -21.170 1.00 83.38 89 LYS A O 1
ATOM 743 N N . PHE A 1 90 ? 11.249 1.835 -20.759 1.00 83.06 90 PHE A N 1
ATOM 744 C CA . PHE A 1 90 ? 10.467 0.609 -20.869 1.00 83.06 90 PHE A CA 1
ATOM 745 C C . PHE A 1 90 ? 9.390 0.784 -21.933 1.00 83.06 90 PHE A C 1
ATOM 747 O O . PHE A 1 90 ? 8.620 1.741 -21.882 1.00 83.06 90 PHE A O 1
ATOM 754 N N . ASN A 1 91 ? 9.304 -0.154 -22.872 1.00 78.62 91 ASN A N 1
ATOM 755 C CA . ASN A 1 91 ? 8.335 -0.082 -23.970 1.00 78.62 91 ASN A CA 1
ATOM 756 C C . ASN A 1 91 ? 6.951 -0.632 -23.592 1.00 78.62 91 ASN A C 1
ATOM 758 O O . ASN A 1 91 ? 5.961 -0.244 -24.200 1.00 78.62 91 ASN A O 1
ATOM 762 N N . HIS A 1 92 ? 6.879 -1.509 -22.586 1.00 76.06 92 HIS A N 1
ATOM 763 C CA . HIS A 1 92 ? 5.664 -2.240 -22.212 1.00 76.06 92 HIS A CA 1
ATOM 764 C C . HIS A 1 92 ? 5.442 -2.215 -20.697 1.00 76.06 92 HIS A C 1
ATOM 766 O O . HIS A 1 92 ? 5.434 -3.245 -20.023 1.00 76.06 92 HIS A O 1
ATOM 772 N N . ALA A 1 93 ? 5.297 -1.015 -20.143 1.00 83.00 93 ALA A N 1
ATOM 773 C CA . ALA A 1 93 ? 4.950 -0.865 -18.741 1.00 83.00 93 ALA A CA 1
ATOM 774 C C . ALA A 1 93 ? 3.438 -0.897 -18.531 1.00 83.00 93 ALA A C 1
ATOM 776 O O . ALA A 1 93 ? 2.650 -0.455 -19.371 1.00 83.00 93 ALA A O 1
ATOM 777 N N . LYS A 1 94 ? 3.044 -1.376 -17.358 1.00 86.88 94 LYS A N 1
ATOM 778 C CA . LYS A 1 94 ? 1.666 -1.339 -16.893 1.00 86.88 94 LYS A CA 1
ATOM 779 C C . LYS A 1 94 ? 1.604 -0.947 -15.427 1.00 86.88 94 LYS A C 1
ATOM 781 O O . LYS A 1 94 ? 2.575 -1.066 -14.687 1.00 86.88 94 LYS A O 1
ATOM 786 N N . ILE A 1 95 ? 0.444 -0.490 -15.001 1.00 84.38 95 ILE A N 1
ATOM 787 C CA . ILE A 1 95 ? 0.136 -0.186 -13.607 1.00 84.38 95 ILE A CA 1
ATOM 788 C C . ILE A 1 95 ? -0.902 -1.189 -13.141 1.00 84.38 95 ILE A C 1
ATOM 790 O O . ILE A 1 95 ? -1.883 -1.424 -13.849 1.00 84.38 95 ILE A O 1
ATOM 794 N N . LEU A 1 96 ? -0.706 -1.758 -11.952 1.00 80.81 96 LEU A N 1
ATOM 795 C CA . LEU A 1 96 ? -1.775 -2.499 -11.294 1.00 80.81 96 LEU A CA 1
ATOM 796 C C . LEU A 1 96 ? -2.897 -1.515 -10.952 1.00 80.81 96 LEU A C 1
ATOM 798 O O . LEU A 1 96 ? -2.710 -0.594 -10.157 1.00 80.81 96 LEU A O 1
ATOM 802 N N . TRP A 1 97 ? -4.057 -1.686 -11.578 1.00 78.19 97 TRP A N 1
ATOM 803 C CA . TRP A 1 97 ? -5.159 -0.746 -11.453 1.00 78.19 97 TRP A CA 1
ATOM 804 C C . TRP A 1 97 ? -6.033 -1.099 -10.254 1.00 78.19 97 TRP A C 1
ATOM 806 O O . TRP A 1 97 ? -7.065 -1.757 -10.372 1.00 78.19 97 TRP A O 1
ATOM 816 N N . ASN A 1 98 ? -5.600 -0.655 -9.077 1.00 66.56 98 ASN A N 1
ATOM 817 C CA . ASN A 1 98 ? -6.352 -0.817 -7.841 1.00 66.56 98 ASN A CA 1
ATOM 818 C C . ASN A 1 98 ? -7.119 0.472 -7.513 1.00 66.56 98 ASN A C 1
ATOM 820 O O . ASN A 1 98 ? -6.675 1.302 -6.722 1.00 66.56 98 ASN A O 1
ATOM 824 N N . SER A 1 99 ? -8.255 0.686 -8.184 1.00 58.09 99 SER A N 1
ATOM 825 C CA . SER A 1 99 ? -8.992 1.957 -8.157 1.00 58.09 99 SER A CA 1
ATOM 826 C C . SER A 1 99 ? -9.915 2.131 -6.952 1.00 58.09 99 SER A C 1
ATOM 828 O O . SER A 1 99 ? -11.000 2.699 -7.094 1.00 58.09 99 SER A O 1
ATOM 830 N N . THR A 1 100 ? -9.529 1.655 -5.768 1.00 56.62 100 THR A N 1
ATOM 831 C CA . THR A 1 100 ? -10.334 1.902 -4.562 1.00 56.62 100 THR A CA 1
ATOM 832 C C . THR A 1 100 ? -10.504 3.404 -4.294 1.00 56.62 100 THR A C 1
ATOM 834 O O . THR A 1 100 ? -11.543 3.820 -3.788 1.00 56.62 100 THR A O 1
ATOM 837 N N . SER A 1 101 ? -9.563 4.234 -4.768 1.00 60.94 101 SER A N 1
ATOM 838 C CA . SER A 1 101 ? -9.749 5.674 -4.974 1.00 60.94 101 SER A CA 1
ATOM 839 C C . SER A 1 101 ? -9.014 6.161 -6.225 1.00 60.94 101 SER A C 1
ATOM 841 O O . SER A 1 101 ? -7.794 6.042 -6.332 1.00 60.94 101 SER A O 1
ATOM 843 N N . LEU A 1 102 ? -9.743 6.783 -7.159 1.00 69.56 102 LEU A N 1
ATOM 844 C CA . LEU A 1 102 ? -9.139 7.411 -8.342 1.00 69.56 102 LEU A CA 1
ATOM 845 C C . LEU A 1 102 ? -8.327 8.676 -8.008 1.00 69.56 102 LEU A C 1
ATOM 847 O O . LEU A 1 102 ? -7.534 9.129 -8.831 1.00 69.56 102 LEU A O 1
ATOM 851 N N . ALA A 1 103 ? -8.520 9.238 -6.813 1.00 66.44 103 ALA A N 1
ATOM 852 C CA . ALA A 1 103 ? -7.791 10.404 -6.324 1.00 66.44 103 ALA A CA 1
ATOM 853 C C . ALA A 1 103 ? -6.460 10.037 -5.645 1.00 66.44 103 ALA A C 1
ATOM 855 O O . ALA A 1 103 ? -5.700 10.924 -5.269 1.00 66.44 103 ALA A O 1
ATOM 856 N N . SER A 1 104 ? -6.160 8.746 -5.477 1.00 66.62 104 SER A N 1
ATOM 857 C CA . SER A 1 104 ? -4.891 8.318 -4.896 1.00 66.62 104 SER A CA 1
ATOM 858 C C . SER A 1 104 ? -3.770 8.340 -5.941 1.00 66.62 104 SER A C 1
ATOM 860 O O . SER A 1 104 ? -4.011 7.984 -7.101 1.00 66.62 104 SER A O 1
ATOM 862 N N . PRO A 1 105 ? -2.539 8.713 -5.547 1.00 74.12 105 PRO A N 1
ATOM 863 C CA . PRO A 1 105 ? -1.355 8.561 -6.382 1.00 74.12 105 PRO A CA 1
ATOM 864 C C . PRO A 1 105 ? -1.135 7.109 -6.786 1.00 74.12 105 PRO A C 1
ATOM 866 O O . PRO A 1 105 ? -1.504 6.189 -6.054 1.00 74.12 105 PRO A O 1
ATOM 869 N N . ILE A 1 106 ? -0.503 6.899 -7.934 1.00 75.81 106 ILE A N 1
ATOM 870 C CA . ILE A 1 106 ? -0.220 5.553 -8.429 1.00 75.81 106 ILE A CA 1
ATOM 871 C C . ILE A 1 106 ? 0.825 4.870 -7.537 1.00 75.81 106 ILE A C 1
ATOM 873 O O . ILE A 1 106 ? 1.915 5.404 -7.300 1.00 75.81 106 ILE A O 1
ATOM 877 N N . GLN A 1 107 ? 0.499 3.659 -7.083 1.00 74.06 107 GLN A N 1
ATOM 878 C CA . GLN A 1 107 ? 1.272 2.953 -6.057 1.00 74.06 107 GLN A CA 1
ATOM 879 C C . GLN A 1 107 ? 2.193 1.865 -6.601 1.00 74.06 107 GLN A C 1
ATOM 881 O O . GLN A 1 107 ? 3.213 1.565 -5.982 1.00 74.06 107 GLN A O 1
ATOM 886 N N . HIS A 1 108 ? 1.841 1.256 -7.734 1.00 79.19 108 HIS A N 1
ATOM 887 C CA . HIS A 1 108 ? 2.509 0.049 -8.211 1.00 79.19 108 HIS A CA 1
ATOM 888 C C . HIS A 1 108 ? 2.620 0.028 -9.732 1.00 79.19 108 HIS A C 1
ATOM 890 O O . HIS A 1 108 ? 1.623 -0.059 -10.450 1.00 79.19 108 HIS A O 1
ATOM 896 N N . TYR A 1 109 ? 3.862 0.087 -10.202 1.00 79.56 109 TYR A N 1
ATOM 897 C CA . TYR A 1 109 ? 4.221 -0.052 -11.606 1.00 79.56 109 TYR A CA 1
ATOM 898 C C . TYR A 1 109 ? 4.846 -1.415 -11.807 1.00 79.56 109 TYR A C 1
ATOM 900 O O . TYR A 1 109 ? 5.638 -1.876 -10.987 1.00 79.56 109 TYR A O 1
ATOM 908 N N . ILE A 1 110 ? 4.484 -2.041 -12.913 1.00 80.62 110 ILE A N 1
ATOM 909 C CA . ILE A 1 110 ? 4.925 -3.372 -13.281 1.00 80.62 110 ILE A CA 1
ATOM 910 C C . ILE A 1 110 ? 5.491 -3.285 -14.685 1.00 80.62 110 ILE A C 1
ATOM 912 O O . ILE A 1 110 ? 4.839 -2.806 -15.616 1.00 80.62 110 ILE A O 1
ATOM 916 N N . VAL A 1 111 ? 6.694 -3.809 -14.846 1.00 79.81 111 VAL A N 1
ATOM 917 C CA . VAL A 1 111 ? 7.263 -4.090 -16.155 1.00 79.81 111 VAL A CA 1
ATOM 918 C C . VAL A 1 111 ? 7.466 -5.592 -16.250 1.00 79.81 111 VAL A C 1
ATOM 920 O O . VAL A 1 111 ? 8.276 -6.162 -15.521 1.00 79.81 111 VAL A O 1
ATOM 923 N N . ASP A 1 112 ? 6.720 -6.224 -17.153 1.00 75.50 112 ASP A N 1
ATOM 924 C CA . ASP A 1 112 ? 6.897 -7.633 -17.494 1.00 75.50 112 ASP A CA 1
ATOM 925 C C . ASP A 1 112 ? 7.743 -7.722 -18.764 1.00 75.50 112 ASP A C 1
ATOM 927 O O . ASP A 1 112 ? 7.302 -7.300 -19.831 1.00 75.50 112 ASP A O 1
ATOM 931 N N . ILE A 1 113 ? 8.943 -8.292 -18.661 1.00 73.31 113 ILE A N 1
ATOM 932 C CA . ILE A 1 113 ? 9.835 -8.509 -19.801 1.00 73.31 113 ILE A CA 1
ATOM 933 C C . ILE A 1 113 ? 9.901 -10.009 -20.063 1.00 73.31 113 ILE A C 1
ATOM 935 O O . ILE A 1 113 ? 10.498 -10.775 -19.299 1.00 73.31 113 ILE A O 1
ATOM 939 N N . ARG A 1 114 ? 9.244 -10.436 -21.145 1.00 65.62 114 ARG A N 1
ATOM 940 C CA . ARG A 1 114 ? 9.170 -11.846 -21.538 1.00 65.62 114 ARG A CA 1
ATOM 941 C C . ARG A 1 114 ? 10.313 -12.195 -22.474 1.00 65.62 114 ARG A C 1
ATOM 943 O O . ARG A 1 114 ? 10.478 -11.593 -23.532 1.00 65.62 114 ARG A O 1
ATOM 950 N N . GLU A 1 115 ? 11.065 -13.229 -22.128 1.00 62.34 115 GLU A N 1
ATOM 951 C CA . GLU A 1 115 ? 12.161 -13.701 -22.966 1.00 62.34 115 GLU A CA 1
ATOM 952 C C . GLU A 1 115 ? 11.681 -14.740 -23.980 1.00 62.34 115 GLU A C 1
ATOM 954 O O . GLU A 1 115 ? 11.005 -15.716 -23.647 1.00 62.34 115 GLU A O 1
ATOM 959 N N . GLY A 1 116 ? 12.079 -14.569 -25.244 1.00 53.19 116 GLY A N 1
ATOM 960 C CA . GLY A 1 116 ? 11.786 -15.546 -26.298 1.00 53.19 116 GLY A CA 1
ATOM 961 C C . GLY A 1 116 ? 12.548 -16.870 -26.135 1.00 53.19 116 GLY A C 1
ATOM 962 O O . GLY A 1 116 ? 12.070 -17.919 -26.570 1.00 53.19 116 GLY A O 1
ATOM 963 N N . VAL A 1 117 ? 13.727 -16.850 -25.500 1.00 50.09 117 VAL A N 1
ATOM 964 C CA . VAL A 1 117 ? 14.599 -18.015 -25.262 1.00 50.09 117 VAL A CA 1
ATOM 965 C C . VAL A 1 117 ? 15.303 -17.830 -23.908 1.00 50.09 117 VAL A C 1
ATOM 967 O O . VAL A 1 117 ? 15.555 -16.702 -23.519 1.00 50.09 117 VAL A O 1
ATOM 970 N N . ARG A 1 118 ? 15.566 -18.929 -23.183 1.00 49.94 118 ARG A N 1
ATOM 971 C CA . ARG A 1 118 ? 16.119 -19.001 -21.809 1.00 49.94 118 ARG A CA 1
ATOM 972 C C . ARG A 1 118 ? 17.337 -18.085 -21.574 1.00 49.94 118 ARG A C 1
ATOM 974 O O . ARG A 1 118 ? 18.456 -18.550 -21.790 1.00 49.94 118 ARG A O 1
ATOM 981 N N . HIS A 1 119 ? 17.156 -16.864 -21.081 1.00 56.59 119 HIS A N 1
ATOM 982 C CA . HIS A 1 119 ? 18.276 -15.945 -20.914 1.00 56.59 119 HIS A CA 1
ATOM 983 C C . HIS A 1 119 ? 18.096 -15.061 -19.685 1.00 56.59 119 HIS A C 1
ATOM 985 O O . HIS A 1 119 ? 17.655 -13.936 -19.809 1.00 56.59 119 HIS A O 1
ATOM 991 N N . THR A 1 120 ? 18.611 -15.486 -18.525 1.00 65.44 120 THR A N 1
ATOM 992 C CA . THR A 1 120 ? 18.760 -14.643 -17.312 1.00 65.44 120 THR A CA 1
ATOM 993 C C . THR A 1 120 ? 19.463 -13.292 -17.549 1.00 65.44 120 THR A C 1
ATOM 995 O O . THR A 1 120 ? 19.572 -12.488 -16.631 1.00 65.44 120 THR A O 1
ATOM 998 N N . ASP A 1 121 ? 19.943 -13.037 -18.763 1.00 76.00 121 ASP A N 1
ATOM 999 C CA . ASP A 1 121 ? 20.535 -11.809 -19.265 1.00 76.00 121 ASP A CA 1
ATOM 1000 C C . ASP A 1 121 ? 19.673 -10.574 -18.982 1.00 76.00 121 ASP A C 1
ATOM 1002 O O . ASP A 1 121 ? 20.229 -9.573 -18.543 1.00 76.00 121 ASP A O 1
ATOM 1006 N N . THR A 1 122 ? 18.344 -10.618 -19.156 1.00 77.44 122 THR A N 1
ATOM 1007 C CA . THR A 1 122 ? 17.479 -9.454 -18.856 1.00 77.44 122 THR A CA 1
ATOM 1008 C C . THR A 1 122 ? 17.534 -9.112 -17.371 1.00 77.44 122 THR A C 1
ATOM 1010 O O . THR A 1 122 ? 17.772 -7.962 -16.997 1.00 77.44 122 THR A O 1
ATOM 1013 N N . TYR A 1 123 ? 17.360 -10.126 -16.519 1.00 81.88 123 TYR A N 1
ATOM 1014 C CA . TYR A 1 123 ? 17.464 -9.985 -15.072 1.00 81.88 123 TYR A CA 1
ATOM 1015 C C . TYR A 1 123 ? 18.852 -9.476 -14.673 1.00 81.88 123 TYR A C 1
ATOM 1017 O O . TYR A 1 123 ? 18.960 -8.497 -13.943 1.00 81.88 123 TYR A O 1
ATOM 1025 N N . SER A 1 124 ? 19.925 -10.082 -15.188 1.00 82.12 124 SER A N 1
ATOM 1026 C CA . SER A 1 124 ? 21.299 -9.672 -14.887 1.00 82.12 124 SER A CA 1
ATOM 1027 C C . SER A 1 124 ? 21.614 -8.254 -15.369 1.00 82.12 124 SER A C 1
ATOM 1029 O O . SER A 1 124 ? 22.310 -7.522 -14.667 1.00 82.12 124 SER A O 1
ATOM 1031 N N . GLN A 1 125 ? 21.095 -7.837 -16.527 1.00 83.88 125 GLN A N 1
ATOM 1032 C CA . GLN A 1 125 ? 21.257 -6.477 -17.046 1.00 83.88 125 GLN A CA 1
ATOM 1033 C C . GLN A 1 125 ? 20.519 -5.462 -16.173 1.00 83.88 125 GLN A C 1
ATOM 1035 O O . GLN A 1 125 ? 21.125 -4.479 -15.752 1.00 83.88 125 GLN A O 1
ATOM 1040 N N . LEU A 1 126 ? 19.247 -5.711 -15.843 1.00 84.12 126 LEU A N 1
ATOM 1041 C CA . LEU A 1 126 ? 18.476 -4.826 -14.969 1.00 84.12 126 LEU A CA 1
ATOM 1042 C C . LEU A 1 126 ? 19.059 -4.767 -13.559 1.00 84.12 126 LEU A C 1
ATOM 1044 O O . LEU A 1 126 ? 19.216 -3.673 -13.025 1.00 84.12 126 LEU A O 1
ATOM 1048 N N . ALA A 1 127 ? 19.453 -5.904 -12.983 1.00 85.06 127 ALA A N 1
ATOM 1049 C CA . ALA A 1 127 ? 20.152 -5.945 -11.703 1.00 85.06 127 ALA A CA 1
ATOM 1050 C C . ALA A 1 127 ? 21.454 -5.134 -11.770 1.00 85.06 127 ALA A C 1
ATOM 1052 O O . ALA A 1 127 ? 21.713 -4.323 -10.889 1.00 85.06 127 ALA A O 1
ATOM 1053 N N . GLY A 1 128 ? 22.232 -5.272 -12.848 1.00 85.06 128 GLY A N 1
ATOM 1054 C CA . GLY A 1 128 ? 23.454 -4.498 -13.065 1.00 85.06 128 GLY A CA 1
ATOM 1055 C C . GLY A 1 128 ? 23.213 -2.990 -13.173 1.00 85.06 128 GLY A C 1
ATOM 1056 O O . GLY A 1 128 ? 24.001 -2.213 -12.639 1.00 85.06 128 GLY A O 1
ATOM 1057 N N . ILE A 1 129 ? 22.126 -2.562 -13.822 1.00 83.62 129 ILE A N 1
ATOM 1058 C CA . ILE A 1 129 ? 21.732 -1.146 -13.894 1.00 83.62 129 ILE A CA 1
ATOM 1059 C C . ILE A 1 129 ? 21.293 -0.644 -12.516 1.00 83.62 129 ILE A C 1
ATOM 1061 O O . ILE A 1 129 ? 21.766 0.400 -12.067 1.00 83.62 129 ILE A O 1
ATOM 1065 N N . LEU A 1 130 ? 20.426 -1.386 -11.824 1.00 82.31 130 LEU A N 1
ATOM 1066 C CA . LEU A 1 130 ? 19.913 -1.008 -10.508 1.00 82.31 130 LEU A CA 1
ATOM 1067 C C . LEU A 1 130 ? 21.020 -0.989 -9.441 1.00 82.31 130 LEU A C 1
ATOM 1069 O O . LEU A 1 130 ? 21.034 -0.096 -8.595 1.00 82.31 130 LEU A O 1
ATOM 1073 N N . SER A 1 131 ? 22.002 -1.891 -9.519 1.00 83.25 131 SER A N 1
ATOM 1074 C CA . SER A 1 131 ? 23.161 -1.907 -8.619 1.00 83.25 131 SER A CA 1
ATOM 1075 C C . SER A 1 131 ? 23.991 -0.623 -8.682 1.00 83.25 131 SER A C 1
ATOM 1077 O O . SER A 1 131 ? 24.628 -0.261 -7.696 1.00 83.25 131 SER A O 1
ATOM 1079 N N . LYS A 1 132 ? 23.948 0.133 -9.790 1.00 83.06 132 LYS A N 1
ATOM 1080 C CA . LYS A 1 132 ? 24.635 1.435 -9.877 1.00 83.06 132 LYS A CA 1
ATOM 1081 C C . LYS A 1 132 ? 24.073 2.471 -8.893 1.00 83.06 132 LYS A C 1
ATOM 1083 O O . LYS A 1 132 ? 24.750 3.450 -8.595 1.00 83.06 132 LYS A O 1
ATOM 1088 N N . TYR A 1 133 ? 22.863 2.254 -8.377 1.00 77.06 133 TYR A N 1
ATOM 1089 C CA . TYR A 1 133 ? 22.222 3.123 -7.392 1.00 77.06 133 TYR A CA 1
ATOM 1090 C C . TYR A 1 133 ? 22.411 2.644 -5.946 1.00 77.06 133 TYR A C 1
ATOM 1092 O O . TYR A 1 133 ? 21.918 3.307 -5.038 1.00 77.06 133 TYR A O 1
ATOM 1100 N N . GLU A 1 134 ? 23.135 1.543 -5.697 1.00 77.88 134 GLU A N 1
ATOM 1101 C CA . GLU A 1 134 ? 23.362 1.005 -4.342 1.00 77.88 134 GLU A CA 1
ATOM 1102 C C . GLU A 1 134 ? 24.006 2.020 -3.389 1.00 77.88 134 GLU A C 1
ATOM 1104 O O . GLU A 1 134 ? 23.722 2.012 -2.197 1.00 77.88 134 GLU A O 1
ATOM 1109 N N . THR A 1 135 ? 24.813 2.953 -3.895 1.00 74.81 135 THR A N 1
ATOM 1110 C CA . THR A 1 135 ? 25.406 4.036 -3.091 1.00 74.81 135 THR A CA 1
ATOM 1111 C C . THR A 1 135 ? 24.379 5.034 -2.546 1.00 74.81 135 THR A C 1
ATOM 1113 O O . THR A 1 135 ? 24.674 5.753 -1.594 1.00 74.81 135 THR A O 1
ATOM 1116 N N . TYR A 1 136 ? 23.179 5.076 -3.129 1.00 70.75 136 TYR A N 1
ATOM 1117 C CA . TYR A 1 136 ? 22.063 5.948 -2.748 1.00 70.75 136 TYR A CA 1
ATOM 1118 C C . TYR A 1 136 ? 20.864 5.164 -2.204 1.00 70.75 136 TYR A C 1
ATOM 1120 O O . TYR A 1 136 ? 19.800 5.741 -1.964 1.00 70.75 136 TYR A O 1
ATOM 1128 N N . ALA A 1 137 ? 21.021 3.852 -2.042 1.00 70.25 137 ALA A N 1
ATOM 1129 C CA . ALA A 1 137 ? 19.933 2.934 -1.790 1.00 70.25 137 ALA A CA 1
ATOM 1130 C C . ALA A 1 137 ? 20.235 1.996 -0.626 1.00 70.25 137 ALA A C 1
ATOM 1132 O O . ALA A 1 137 ? 21.371 1.600 -0.380 1.00 70.25 137 ALA A O 1
ATOM 1133 N N . GLN A 1 138 ? 19.183 1.567 0.057 1.00 73.25 138 GLN A N 1
ATOM 1134 C CA . GLN A 1 138 ? 19.258 0.460 0.989 1.00 73.25 138 GLN A CA 1
ATOM 1135 C C . GLN A 1 138 ? 18.920 -0.828 0.241 1.00 73.25 138 GLN A C 1
ATOM 1137 O O . GLN A 1 138 ? 17.817 -0.980 -0.287 1.00 73.25 138 GLN A O 1
ATOM 1142 N N . LYS A 1 139 ? 19.856 -1.778 0.208 1.00 73.06 139 LYS A N 1
ATOM 1143 C CA . LYS A 1 139 ? 19.552 -3.143 -0.224 1.00 73.06 139 LYS A CA 1
ATOM 1144 C C . LYS A 1 139 ? 18.653 -3.791 0.823 1.00 73.06 139 LYS A C 1
ATOM 1146 O O . LYS A 1 139 ? 19.004 -3.813 2.003 1.00 73.06 139 LYS A O 1
ATOM 1151 N N . ILE A 1 140 ? 17.500 -4.298 0.400 1.00 66.31 140 ILE A N 1
ATOM 1152 C CA . ILE A 1 140 ? 16.547 -4.942 1.304 1.00 66.31 140 ILE A CA 1
ATOM 1153 C C . ILE A 1 140 ? 16.611 -6.445 1.078 1.00 66.31 140 ILE A C 1
ATOM 1155 O O . ILE A 1 140 ? 16.257 -6.945 0.019 1.00 66.31 140 ILE A O 1
ATOM 1159 N N . THR A 1 141 ? 17.045 -7.191 2.081 1.00 58.78 141 THR A N 1
ATOM 1160 C CA . THR A 1 141 ? 16.764 -8.626 2.149 1.00 58.78 141 THR A CA 1
ATOM 1161 C C . THR A 1 141 ? 15.394 -8.791 2.781 1.00 58.78 141 THR A C 1
ATOM 1163 O O . THR A 1 141 ? 15.283 -8.876 4.003 1.00 58.78 141 THR A O 1
ATOM 1166 N N . ASP A 1 142 ? 14.350 -8.741 1.957 1.00 49.34 142 ASP A N 1
ATOM 1167 C CA . ASP A 1 142 ? 13.014 -9.113 2.400 1.00 49.34 142 ASP A CA 1
ATOM 1168 C C . ASP A 1 142 ? 12.913 -10.634 2.275 1.00 49.34 142 ASP A C 1
ATOM 1170 O O . ASP A 1 142 ? 12.917 -11.185 1.176 1.00 49.34 142 ASP A O 1
ATOM 1174 N N . ASN A 1 143 ? 12.930 -11.323 3.415 1.00 43.78 143 ASN A N 1
ATOM 1175 C CA . ASN A 1 143 ? 12.937 -12.787 3.491 1.00 43.78 143 ASN A CA 1
ATOM 1176 C C . ASN A 1 143 ? 11.557 -13.404 3.183 1.00 43.78 143 ASN A C 1
ATOM 1178 O O . ASN A 1 143 ? 11.358 -14.595 3.409 1.00 43.78 143 ASN A O 1
ATOM 1182 N N . THR A 1 144 ? 10.592 -12.603 2.730 1.00 40.84 144 THR A N 1
ATOM 1183 C CA . THR A 1 144 ? 9.194 -13.008 2.538 1.00 40.84 144 THR A CA 1
ATOM 1184 C C . THR A 1 144 ? 8.928 -13.681 1.192 1.00 40.84 144 THR A C 1
ATOM 1186 O O . THR A 1 144 ? 7.937 -14.395 1.064 1.00 40.84 144 THR A O 1
ATOM 1189 N N . VAL A 1 145 ? 9.832 -13.551 0.215 1.00 41.62 145 VAL A N 1
ATOM 1190 C CA . VAL A 1 145 ? 9.785 -14.316 -1.039 1.00 41.62 145 VAL A CA 1
ATOM 1191 C C . VAL A 1 145 ? 10.980 -15.265 -1.056 1.00 41.62 145 VAL A C 1
ATOM 1193 O O . VAL A 1 145 ? 12.031 -14.973 -1.614 1.00 41.62 145 VAL A O 1
ATOM 1196 N N . MET A 1 146 ? 10.827 -16.401 -0.374 1.00 35.66 146 MET A N 1
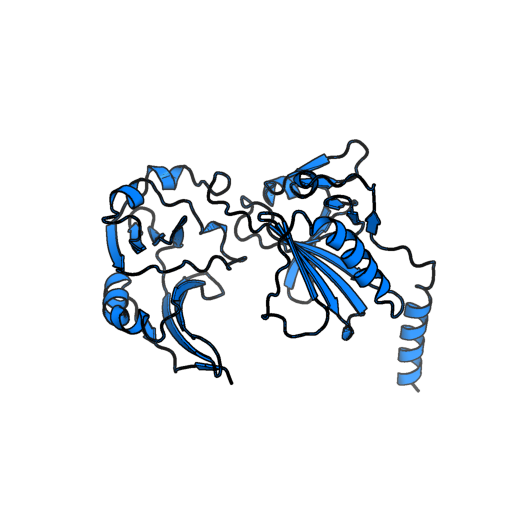ATOM 1197 C CA . MET A 1 146 ? 11.799 -17.503 -0.320 1.00 35.66 146 MET A CA 1
ATOM 1198 C C . MET A 1 146 ? 11.911 -18.292 -1.640 1.00 35.66 146 MET A C 1
ATOM 1200 O O . MET A 1 146 ? 12.220 -19.477 -1.612 1.00 35.66 146 MET A O 1
ATOM 1204 N N . ASP A 1 147 ? 11.710 -17.645 -2.789 1.00 41.59 147 ASP A N 1
ATOM 1205 C CA . ASP A 1 147 ? 12.023 -18.240 -4.085 1.00 41.59 147 ASP A CA 1
ATOM 1206 C C . ASP A 1 147 ? 13.188 -17.486 -4.736 1.00 41.59 147 ASP A C 1
ATOM 1208 O O . ASP A 1 147 ? 13.227 -16.264 -4.872 1.00 41.59 147 ASP A O 1
ATOM 1212 N N . GLU A 1 148 ? 14.201 -18.277 -5.054 1.00 50.97 148 GLU A N 1
ATOM 1213 C CA . GLU A 1 148 ? 15.566 -17.921 -5.401 1.00 50.97 148 GLU A CA 1
ATOM 1214 C C . GLU A 1 148 ? 15.639 -16.971 -6.623 1.00 50.97 148 GLU A C 1
ATOM 1216 O O . GLU A 1 148 ? 15.132 -17.294 -7.697 1.00 50.97 148 GLU A O 1
ATOM 1221 N N . ASN A 1 149 ? 16.366 -15.847 -6.475 1.00 58.88 149 ASN A N 1
ATOM 1222 C CA . ASN A 1 149 ? 16.712 -14.804 -7.476 1.00 58.88 149 ASN A CA 1
ATOM 1223 C C . ASN A 1 149 ? 15.862 -13.514 -7.494 1.00 58.88 149 ASN A C 1
ATOM 1225 O O . ASN A 1 149 ? 15.477 -13.040 -8.564 1.00 58.88 149 ASN A O 1
ATOM 1229 N N . SER A 1 150 ? 15.642 -12.895 -6.329 1.00 70.50 150 SER A N 1
ATOM 1230 C CA . SER A 1 150 ? 15.138 -11.516 -6.232 1.00 70.50 150 SER A CA 1
ATOM 1231 C C . SER A 1 150 ? 16.264 -10.495 -5.996 1.00 70.50 150 SER A C 1
ATOM 1233 O O . SER A 1 150 ? 17.103 -10.686 -5.107 1.00 70.50 150 SER A O 1
ATOM 1235 N N . PHE A 1 151 ? 16.252 -9.372 -6.715 1.00 79.00 151 PHE A N 1
ATOM 1236 C CA . PHE A 1 151 ? 17.058 -8.185 -6.416 1.00 79.00 151 PHE A CA 1
ATOM 1237 C C . PHE A 1 151 ? 16.141 -7.069 -5.916 1.00 79.00 151 PHE A C 1
ATOM 1239 O O . PHE A 1 151 ? 15.241 -6.632 -6.628 1.00 79.00 151 PHE A O 1
ATOM 1246 N N . ASN A 1 152 ? 16.399 -6.585 -4.702 1.00 83.38 152 ASN A N 1
ATOM 1247 C CA . ASN A 1 152 ? 15.539 -5.621 -4.025 1.00 83.38 152 ASN A CA 1
ATOM 1248 C C . ASN A 1 152 ? 16.336 -4.387 -3.608 1.00 83.38 152 ASN A C 1
ATOM 1250 O O . ASN A 1 152 ? 17.364 -4.486 -2.925 1.00 83.38 152 ASN A O 1
ATOM 1254 N N . LEU A 1 153 ? 15.827 -3.220 -3.981 1.00 82.00 153 LEU A N 1
ATOM 1255 C CA . LEU A 1 153 ? 16.485 -1.942 -3.768 1.00 82.00 153 LEU A CA 1
ATOM 1256 C C . LEU A 1 153 ? 15.477 -0.902 -3.295 1.00 82.00 153 LEU A C 1
ATOM 1258 O O . LEU A 1 153 ? 14.462 -0.674 -3.948 1.00 82.00 153 LEU A O 1
ATOM 1262 N N . ARG A 1 154 ? 15.772 -0.231 -2.184 1.00 80.62 154 ARG A N 1
ATOM 1263 C CA . ARG A 1 154 ? 14.984 0.903 -1.700 1.00 80.62 154 ARG A CA 1
ATOM 1264 C C . ARG A 1 154 ? 15.762 2.190 -1.865 1.00 80.62 154 ARG A C 1
ATOM 1266 O O . ARG A 1 154 ? 16.838 2.342 -1.295 1.00 80.62 154 ARG A O 1
ATOM 1273 N N . ILE A 1 155 ? 15.182 3.141 -2.584 1.00 75.44 155 ILE A N 1
ATOM 1274 C CA . ILE A 1 155 ? 15.736 4.484 -2.762 1.00 75.44 155 ILE A CA 1
ATOM 1275 C C . ILE A 1 155 ? 14.752 5.461 -2.143 1.00 75.44 155 ILE A C 1
ATOM 1277 O O . ILE A 1 155 ? 13.674 5.698 -2.689 1.00 75.44 155 ILE A O 1
ATOM 1281 N N . LYS A 1 156 ? 15.125 5.991 -0.971 1.00 75.19 156 LYS A N 1
ATOM 1282 C CA . LYS A 1 156 ? 14.232 6.747 -0.083 1.00 75.19 156 LYS A CA 1
ATOM 1283 C C . LYS A 1 156 ? 12.926 5.963 0.134 1.00 75.19 156 LYS A C 1
ATOM 1285 O O . LYS A 1 156 ? 12.971 4.951 0.822 1.00 75.19 156 LYS A O 1
ATOM 1290 N N . ASP A 1 157 ? 11.815 6.338 -0.490 1.00 73.75 157 ASP A N 1
ATOM 1291 C CA . ASP A 1 157 ? 10.515 5.669 -0.311 1.00 73.75 157 ASP A CA 1
ATOM 1292 C C . ASP A 1 157 ? 10.001 4.948 -1.564 1.00 73.75 157 ASP A C 1
ATOM 1294 O O . ASP A 1 157 ? 8.843 4.548 -1.626 1.00 73.75 157 ASP A O 1
ATOM 1298 N N . ILE A 1 158 ? 10.845 4.765 -2.578 1.00 77.31 158 ILE A N 1
ATOM 1299 C CA . ILE A 1 158 ? 10.519 3.957 -3.756 1.00 77.31 158 ILE A CA 1
ATOM 1300 C C . ILE A 1 158 ? 11.248 2.617 -3.649 1.00 77.31 158 ILE A C 1
ATOM 1302 O O . ILE A 1 158 ? 12.456 2.575 -3.402 1.00 77.31 158 ILE A O 1
ATOM 1306 N N . PHE A 1 159 ? 10.509 1.524 -3.812 1.00 81.88 159 PHE A N 1
ATOM 1307 C CA . PHE A 1 159 ? 11.018 0.159 -3.719 1.00 81.88 159 PHE A CA 1
ATOM 1308 C C . PHE A 1 159 ? 11.019 -0.468 -5.105 1.00 81.88 159 PHE A C 1
ATOM 1310 O O . PHE A 1 159 ? 9.989 -0.506 -5.767 1.00 81.88 159 PHE A O 1
ATOM 1317 N N . TYR A 1 160 ? 12.166 -0.987 -5.513 1.00 83.62 160 TYR A N 1
ATOM 1318 C CA . TYR A 1 160 ? 12.360 -1.732 -6.745 1.00 83.62 160 TYR A CA 1
ATOM 1319 C C . TYR A 1 160 ? 12.554 -3.196 -6.374 1.00 83.62 160 TYR A C 1
ATOM 1321 O O . TYR A 1 160 ? 13.473 -3.524 -5.622 1.00 83.62 160 TYR A O 1
ATOM 1329 N N . VAL A 1 161 ? 11.684 -4.054 -6.890 1.00 85.44 161 VAL A N 1
ATOM 1330 C CA . VAL A 1 161 ? 11.697 -5.499 -6.671 1.00 85.44 161 VAL A CA 1
ATOM 1331 C C . VAL A 1 161 ? 11.805 -6.157 -8.037 1.00 85.44 161 VAL A C 1
ATOM 1333 O O . VAL A 1 161 ? 10.881 -6.123 -8.845 1.00 85.44 161 VAL A O 1
ATOM 1336 N N . LEU A 1 162 ? 12.978 -6.704 -8.324 1.00 85.25 162 LEU A N 1
ATOM 1337 C CA . LEU A 1 162 ? 13.281 -7.385 -9.571 1.00 85.25 162 LEU A CA 1
ATOM 1338 C C . LEU A 1 162 ? 13.263 -8.888 -9.317 1.00 85.25 162 LEU A C 1
ATOM 1340 O O . LEU A 1 162 ? 14.059 -9.389 -8.528 1.00 85.25 162 LEU A O 1
ATOM 1344 N N . ASN A 1 163 ? 12.395 -9.598 -10.027 1.00 82.94 163 ASN A N 1
ATOM 1345 C CA . ASN A 1 163 ? 12.212 -11.037 -9.908 1.00 82.94 163 ASN A CA 1
ATOM 1346 C C . ASN A 1 163 ? 12.374 -11.712 -11.267 1.00 82.94 163 ASN A C 1
ATOM 1348 O O . ASN A 1 163 ? 12.033 -11.145 -12.307 1.00 82.94 163 ASN A O 1
ATOM 1352 N N . TYR A 1 164 ? 12.835 -12.959 -11.256 1.00 76.06 164 TYR A N 1
ATOM 1353 C CA . TYR A 1 164 ? 12.842 -13.811 -12.439 1.00 76.06 164 TYR A CA 1
ATOM 1354 C C . TYR A 1 164 ? 12.033 -15.084 -12.185 1.00 76.06 164 TYR A C 1
ATOM 1356 O O . TYR A 1 164 ? 12.381 -15.897 -11.332 1.00 76.06 164 TYR A O 1
ATOM 1364 N N . SER A 1 165 ? 10.961 -15.277 -12.958 1.00 72.62 165 SER A N 1
ATOM 1365 C CA . SER A 1 165 ? 10.1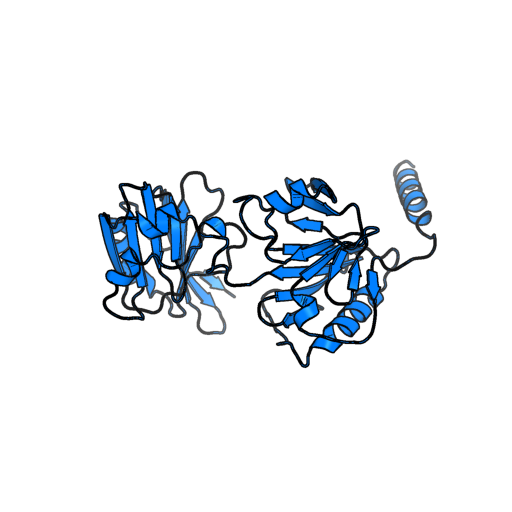61 -16.505 -12.927 1.00 72.62 165 SER A CA 1
ATOM 1366 C C . SER A 1 165 ? 10.708 -17.498 -13.952 1.00 72.62 165 SER A C 1
ATOM 1368 O O . SER A 1 165 ? 10.579 -17.292 -15.161 1.00 72.62 165 SER A O 1
ATOM 1370 N N . ILE A 1 166 ? 11.301 -18.604 -13.480 1.00 65.69 166 ILE A N 1
ATOM 1371 C CA . ILE A 1 166 ? 11.741 -19.716 -14.344 1.00 65.69 166 ILE A CA 1
ATOM 1372 C C . ILE A 1 166 ? 10.558 -20.341 -15.111 1.00 65.69 166 ILE A C 1
ATOM 1374 O O . ILE A 1 166 ? 10.715 -20.575 -16.317 1.00 65.69 166 ILE A O 1
ATOM 1378 N N . PRO A 1 167 ? 9.393 -20.625 -14.479 1.00 67.38 167 PRO A N 1
ATOM 1379 C CA . PRO A 1 167 ? 8.238 -21.180 -15.186 1.00 67.38 167 PRO A CA 1
ATOM 1380 C C . PRO A 1 167 ? 7.746 -20.281 -16.323 1.00 67.38 167 PRO A C 1
ATOM 1382 O O . PRO A 1 167 ? 7.511 -20.771 -17.430 1.00 67.38 167 PRO A O 1
ATOM 1385 N N . ASP A 1 168 ? 7.667 -18.972 -16.071 1.00 64.06 168 ASP A N 1
ATOM 1386 C CA . ASP A 1 168 ? 7.092 -18.008 -17.017 1.00 64.06 168 ASP A CA 1
ATOM 1387 C C . ASP A 1 168 ? 8.127 -17.401 -17.970 1.00 64.06 168 ASP A C 1
ATOM 1389 O O . ASP A 1 168 ? 7.755 -16.718 -18.924 1.00 64.06 168 ASP A O 1
ATOM 1393 N N . ARG A 1 169 ? 9.423 -17.658 -17.729 1.00 70.88 169 ARG A N 1
ATOM 1394 C CA . ARG A 1 169 ? 10.569 -17.064 -18.447 1.00 70.88 169 ARG A CA 1
ATOM 1395 C C . ARG A 1 169 ? 10.428 -15.551 -18.574 1.00 70.88 169 ARG A C 1
ATOM 1397 O O . ARG A 1 169 ? 10.559 -14.969 -19.654 1.00 70.88 169 ARG A O 1
ATOM 1404 N N . CYS A 1 170 ? 10.082 -14.943 -17.450 1.00 75.88 170 CYS A N 1
ATOM 1405 C CA . CYS A 1 170 ? 9.746 -13.538 -17.367 1.00 75.88 170 CYS A CA 1
ATOM 1406 C C . CYS A 1 170 ? 10.607 -12.897 -16.290 1.00 75.88 170 CYS A C 1
ATOM 1408 O O . CYS A 1 170 ? 10.596 -13.336 -15.137 1.00 75.88 170 CYS A O 1
ATOM 1410 N N . THR A 1 171 ? 11.320 -11.845 -16.675 1.00 81.69 171 THR A N 1
ATOM 1411 C CA . THR A 1 171 ? 11.881 -10.898 -15.719 1.00 81.69 171 THR A CA 1
ATOM 1412 C C . THR A 1 171 ? 10.789 -9.880 -15.418 1.00 81.69 171 THR A C 1
ATOM 1414 O O . THR A 1 171 ? 10.284 -9.230 -16.333 1.00 81.69 171 THR A O 1
ATOM 1417 N N . ARG A 1 172 ? 10.390 -9.766 -14.154 1.00 83.69 172 ARG A N 1
ATOM 1418 C CA . ARG A 1 172 ? 9.434 -8.762 -13.691 1.00 83.69 172 ARG A CA 1
ATOM 1419 C C . ARG A 1 172 ? 10.164 -7.739 -12.838 1.00 83.69 172 ARG A C 1
ATOM 1421 O O . ARG A 1 172 ? 10.862 -8.114 -11.900 1.00 83.69 172 ARG A O 1
ATOM 1428 N N . LEU A 1 173 ? 9.971 -6.464 -13.151 1.00 85.38 173 LEU A N 1
ATOM 1429 C CA . LEU A 1 173 ? 10.341 -5.360 -12.276 1.00 85.38 173 LEU A CA 1
ATOM 1430 C C . LEU A 1 173 ? 9.066 -4.738 -11.709 1.00 85.38 173 LEU A C 1
ATOM 1432 O O . LEU A 1 173 ? 8.291 -4.120 -12.440 1.00 85.38 173 LEU A O 1
ATOM 1436 N N . ASP A 1 174 ? 8.877 -4.895 -10.408 1.00 85.38 174 ASP A N 1
ATOM 1437 C CA . ASP A 1 174 ? 7.868 -4.194 -9.632 1.00 85.38 174 ASP A CA 1
ATOM 1438 C C . ASP A 1 174 ? 8.488 -2.936 -9.018 1.00 85.38 174 ASP A C 1
ATOM 1440 O O . ASP A 1 174 ? 9.561 -2.979 -8.411 1.00 85.38 174 ASP A O 1
ATOM 1444 N N . ILE A 1 175 ? 7.812 -1.800 -9.174 1.00 83.06 175 ILE A N 1
ATOM 1445 C CA . ILE A 1 175 ? 8.223 -0.526 -8.588 1.00 83.06 175 ILE A CA 1
ATOM 1446 C C . ILE A 1 175 ? 7.084 -0.027 -7.708 1.00 83.06 175 ILE A C 1
ATOM 1448 O O . ILE A 1 175 ? 6.016 0.353 -8.200 1.00 83.06 175 ILE A O 1
ATOM 1452 N N . TYR A 1 176 ? 7.316 -0.043 -6.398 1.00 79.62 176 TYR A N 1
ATOM 1453 C CA . TYR A 1 176 ? 6.356 0.386 -5.394 1.00 79.62 176 TYR A CA 1
ATOM 1454 C C . TYR A 1 176 ? 6.682 1.779 -4.890 1.00 79.62 176 TYR A C 1
ATOM 1456 O O . TYR A 1 176 ? 7.790 2.077 -4.445 1.00 79.62 176 TYR A O 1
ATOM 1464 N N . ASN A 1 177 ? 5.663 2.616 -4.886 1.00 76.00 177 ASN A N 1
ATOM 1465 C CA . ASN A 1 177 ? 5.714 3.963 -4.369 1.00 76.00 177 ASN A CA 1
ATOM 1466 C C . ASN A 1 177 ? 5.311 3.953 -2.892 1.00 76.00 177 ASN A C 1
ATOM 1468 O O . ASN A 1 177 ? 4.187 4.278 -2.544 1.00 76.00 177 ASN A O 1
ATOM 1472 N N . LYS A 1 178 ? 6.226 3.552 -2.011 1.00 72.06 178 LYS A N 1
ATOM 1473 C CA . LYS A 1 178 ? 5.998 3.429 -0.560 1.00 72.06 178 LYS A CA 1
ATOM 1474 C C . LYS A 1 178 ? 6.124 4.768 0.178 1.00 72.06 178 LYS A C 1
ATOM 1476 O O . LYS A 1 178 ? 6.426 4.783 1.370 1.00 72.06 178 LYS A O 1
ATOM 1481 N N . ARG A 1 179 ? 5.937 5.894 -0.520 1.00 66.69 179 ARG A N 1
ATOM 1482 C CA . ARG A 1 179 ? 5.912 7.213 0.121 1.00 66.69 179 ARG A CA 1
ATOM 1483 C C . ARG A 1 179 ? 4.768 7.248 1.111 1.00 66.69 179 ARG A C 1
ATOM 1485 O O . ARG A 1 179 ? 3.649 6.869 0.779 1.00 66.69 179 ARG A O 1
ATOM 1492 N N . ASP A 1 180 ? 5.063 7.724 2.314 1.00 54.06 180 ASP A N 1
ATOM 1493 C CA . ASP A 1 180 ? 4.017 8.011 3.278 1.00 54.06 180 ASP A CA 1
ATOM 1494 C C . ASP A 1 180 ? 3.216 9.201 2.738 1.00 54.06 180 ASP A C 1
ATOM 1496 O O . ASP A 1 180 ? 3.676 10.345 2.715 1.00 54.06 180 ASP A O 1
ATOM 1500 N N . TYR A 1 181 ? 2.027 8.920 2.214 1.00 51.75 181 TYR A N 1
ATOM 1501 C CA . TYR A 1 181 ? 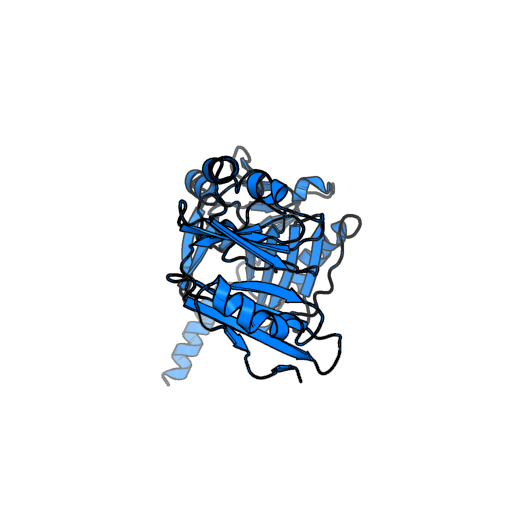1.132 9.924 1.647 1.00 51.75 181 TYR A CA 1
ATOM 1502 C C . TYR A 1 181 ? 0.406 10.752 2.711 1.00 51.75 181 TYR A C 1
ATOM 1504 O O . TYR A 1 181 ? -0.563 11.446 2.392 1.00 51.75 181 TYR A O 1
ATOM 1512 N N . ALA A 1 182 ? 0.904 10.753 3.952 1.00 45.09 182 ALA A N 1
ATOM 1513 C CA . ALA A 1 182 ? 0.433 11.593 5.047 1.00 45.09 182 ALA A CA 1
ATOM 1514 C C . ALA A 1 182 ? 0.307 13.093 4.695 1.00 45.09 182 ALA A C 1
ATOM 1516 O O . ALA A 1 182 ? -0.380 13.824 5.397 1.00 45.09 182 ALA A O 1
ATOM 1517 N N . TYR A 1 183 ? 0.905 13.579 3.609 1.00 46.53 183 TYR A N 1
ATOM 1518 C CA . TYR A 1 183 ? 0.833 14.974 3.178 1.00 46.53 183 TYR A CA 1
ATOM 1519 C C . TYR A 1 183 ? 0.877 15.045 1.642 1.00 46.53 183 TYR A C 1
ATOM 1521 O O . TYR A 1 183 ? 1.791 14.463 1.063 1.00 46.53 183 TYR A O 1
ATOM 1529 N N . PRO A 1 184 ? 0.046 15.807 0.902 1.00 43.44 184 PRO A N 1
ATOM 1530 C CA . PRO A 1 184 ? -1.301 16.350 1.098 1.00 43.44 184 PRO A CA 1
ATOM 1531 C C . PRO A 1 184 ? -2.333 15.729 0.112 1.00 43.44 184 PRO A C 1
ATOM 1533 O O . PRO A 1 184 ? -3.443 16.236 -0.023 1.00 43.44 184 PRO A O 1
ATOM 1536 N N . ILE A 1 185 ? -1.981 14.666 -0.626 1.00 47.69 185 ILE A N 1
ATOM 1537 C CA . ILE A 1 185 ? -2.813 14.148 -1.738 1.00 47.69 185 ILE A CA 1
ATOM 1538 C C . ILE A 1 185 ? -4.002 13.312 -1.228 1.00 47.69 185 ILE A C 1
ATOM 1540 O O . ILE A 1 185 ? -5.043 13.259 -1.871 1.00 47.69 185 ILE A O 1
ATOM 1544 N N . LEU A 1 186 ? -3.890 12.737 -0.026 1.00 49.69 186 LEU A N 1
ATOM 1545 C CA . LEU A 1 186 ? -4.976 12.027 0.667 1.00 49.69 186 LEU A CA 1
ATOM 1546 C C . LEU A 1 186 ? -5.835 12.950 1.556 1.00 49.69 186 LEU A C 1
ATOM 1548 O O . LEU A 1 186 ? -6.637 12.475 2.365 1.00 49.69 186 LEU A O 1
ATOM 1552 N N . LEU A 1 187 ? -5.675 14.277 1.444 1.00 48.59 187 LEU A N 1
ATOM 1553 C CA . LEU A 1 187 ? -6.495 15.231 2.187 1.00 48.59 187 LEU A CA 1
ATOM 1554 C C . LEU A 1 187 ? -7.925 15.240 1.641 1.00 48.59 187 LEU A C 1
ATOM 1556 O O . LEU A 1 187 ? -8.270 16.002 0.743 1.00 48.59 187 LEU A O 1
ATOM 1560 N N . ASP A 1 188 ? -8.800 14.479 2.287 1.00 56.12 188 ASP A N 1
ATOM 1561 C CA . ASP A 1 188 ? -10.175 14.933 2.458 1.00 56.12 188 ASP A CA 1
ATOM 1562 C C . ASP A 1 188 ? -10.153 16.112 3.444 1.00 56.12 188 ASP A C 1
ATOM 1564 O O . ASP A 1 188 ? -10.222 15.938 4.667 1.00 56.12 188 ASP A O 1
ATOM 1568 N N . SER A 1 189 ? -9.957 17.319 2.906 1.00 56.72 189 SER A N 1
ATOM 1569 C CA . SER A 1 189 ? -9.847 18.559 3.682 1.00 56.72 189 SER A CA 1
ATOM 1570 C C . SER A 1 189 ? -11.075 18.818 4.557 1.00 56.72 189 SER A C 1
ATOM 1572 O O . SER A 1 189 ? -10.955 19.472 5.593 1.00 56.72 189 SER A O 1
ATOM 1574 N N . ASN A 1 190 ? -12.240 18.266 4.202 1.00 61.22 190 ASN A N 1
ATOM 1575 C CA . ASN A 1 190 ? -13.455 18.429 4.990 1.00 61.22 190 ASN A CA 1
ATOM 1576 C C . ASN A 1 190 ? -13.384 17.626 6.293 1.00 61.22 190 ASN A C 1
ATOM 1578 O O . ASN A 1 190 ? -13.620 18.184 7.366 1.00 61.22 190 ASN A O 1
ATOM 1582 N N . TYR A 1 191 ? -12.993 16.347 6.235 1.00 67.94 191 TYR A N 1
ATOM 1583 C CA . TYR A 1 191 ? -12.922 15.524 7.448 1.00 67.94 191 TYR A CA 1
ATOM 1584 C C . TYR A 1 191 ? -11.840 16.005 8.424 1.00 67.94 191 TYR A C 1
ATOM 1586 O O . TYR A 1 191 ? -12.053 16.004 9.635 1.00 67.94 191 TYR A O 1
ATOM 1594 N N . GLN A 1 192 ? -10.704 16.481 7.907 1.00 68.38 192 GLN A N 1
ATOM 1595 C CA . GLN A 1 192 ? -9.588 16.977 8.723 1.00 68.38 192 GLN A CA 1
ATOM 1596 C C . GLN A 1 192 ? -9.973 18.146 9.648 1.00 68.38 192 GLN A C 1
ATOM 1598 O O . GLN A 1 192 ? -9.384 18.300 10.717 1.00 68.38 192 GLN A O 1
ATOM 1603 N N . HIS A 1 193 ? -10.973 18.947 9.265 1.00 64.44 193 HIS A N 1
ATOM 1604 C CA . HIS A 1 193 ? -11.391 20.135 10.016 1.00 64.44 193 HIS A CA 1
ATOM 1605 C C . HIS A 1 193 ? -12.769 20.022 10.679 1.00 64.44 193 HIS A C 1
ATOM 1607 O O . HIS A 1 193 ? -13.066 20.816 11.568 1.00 64.44 193 HIS A O 1
ATOM 1613 N N . GLN A 1 194 ? -13.610 19.072 10.259 1.00 73.25 194 GLN A N 1
ATOM 1614 C CA . GLN A 1 194 ? -15.004 18.954 10.718 1.00 73.25 194 GLN A CA 1
ATOM 1615 C C . GLN A 1 194 ? -15.323 17.619 11.405 1.00 73.25 194 GLN A C 1
ATOM 1617 O O . GLN A 1 194 ? -16.472 17.381 11.780 1.00 73.25 194 GLN A O 1
ATOM 1622 N N . GLY A 1 195 ? -14.336 16.733 11.561 1.00 79.00 195 GLY A N 1
ATOM 1623 C CA . GLY A 1 195 ? -14.522 15.480 12.284 1.00 79.00 195 GLY A CA 1
ATOM 1624 C C . GLY A 1 195 ? -14.864 15.696 13.761 1.00 79.00 195 GLY A C 1
ATOM 1625 O O . GLY A 1 195 ? -14.518 16.710 14.370 1.00 79.00 195 GLY A O 1
ATOM 1626 N N . THR A 1 196 ? -15.569 14.726 14.340 1.00 85.62 196 THR A N 1
ATOM 1627 C CA . THR A 1 196 ? -15.952 14.727 15.755 1.00 85.62 196 THR A CA 1
ATOM 1628 C C . THR A 1 196 ? -15.640 13.386 16.405 1.00 85.62 196 THR A C 1
ATOM 1630 O O . THR A 1 196 ? -15.613 12.351 15.748 1.00 85.62 196 THR A O 1
ATOM 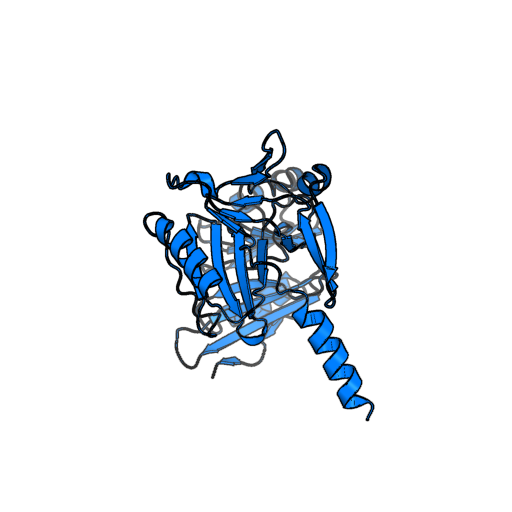1633 N N . VAL A 1 197 ? -15.419 13.378 17.719 1.00 90.25 197 VAL A N 1
ATOM 1634 C CA . VAL A 1 197 ? -15.173 12.143 18.476 1.00 90.25 197 VAL A CA 1
ATOM 1635 C C . VAL A 1 197 ? -16.379 11.861 19.359 1.00 90.25 197 VAL A C 1
ATOM 1637 O O . VAL A 1 197 ? -16.590 12.511 20.376 1.00 90.25 197 VAL A O 1
ATOM 1640 N N . SER A 1 198 ? -17.197 10.899 18.933 1.00 92.12 198 SER A N 1
ATOM 1641 C CA . SER A 1 198 ? -18.372 10.418 19.668 1.00 92.12 198 SER A CA 1
ATOM 1642 C C . SER A 1 198 ? -18.010 9.381 20.732 1.00 92.12 198 SER A C 1
ATOM 1644 O O . SER A 1 198 ? -18.635 9.344 21.789 1.00 92.12 198 SER A O 1
ATOM 1646 N N . LYS A 1 199 ? -17.015 8.530 20.458 1.00 92.25 199 LYS A N 1
ATOM 1647 C CA . LYS A 1 199 ? -16.424 7.592 21.424 1.00 92.25 199 LYS A CA 1
ATOM 1648 C C . LYS A 1 199 ? -14.918 7.513 21.207 1.00 92.25 199 LYS A C 1
ATOM 1650 O O . LYS A 1 199 ? -14.467 7.650 20.072 1.00 92.25 199 LYS A O 1
ATOM 1655 N N . ILE A 1 200 ? -14.169 7.248 22.272 1.00 91.44 200 ILE A N 1
ATOM 1656 C CA . ILE A 1 200 ? -12.717 7.060 22.226 1.00 91.44 200 ILE A CA 1
ATOM 1657 C C . ILE A 1 200 ? -12.299 5.887 23.112 1.00 91.44 200 ILE A C 1
ATOM 1659 O O . ILE A 1 200 ? -12.824 5.725 24.214 1.00 91.44 200 ILE A O 1
ATOM 1663 N N . HIS A 1 201 ? -11.362 5.084 22.623 1.00 88.44 201 HIS A N 1
ATOM 1664 C CA . HIS A 1 201 ? -10.700 4.024 23.368 1.00 88.44 201 HIS A CA 1
ATOM 1665 C C . HIS A 1 201 ? -9.188 4.256 23.322 1.00 88.44 201 HIS A C 1
ATOM 1667 O O . HIS A 1 201 ? -8.630 4.509 22.253 1.00 88.44 201 HIS A O 1
ATOM 1673 N N . TYR A 1 202 ? -8.544 4.202 24.487 1.00 86.19 202 TYR A N 1
ATOM 1674 C CA . TYR A 1 202 ? -7.111 4.445 24.652 1.00 86.19 202 TYR A CA 1
ATOM 1675 C C . TYR A 1 202 ? -6.377 3.121 24.840 1.00 86.19 202 TYR A C 1
ATOM 1677 O O . TYR A 1 202 ? -6.764 2.325 25.691 1.00 86.19 202 TYR A O 1
ATOM 1685 N N . MET A 1 203 ? -5.287 2.926 24.102 1.00 78.44 203 MET A N 1
ATOM 1686 C CA . MET A 1 203 ? -4.432 1.744 24.188 1.00 78.44 203 MET A CA 1
ATOM 1687 C C . MET A 1 203 ? -3.027 2.158 24.621 1.00 78.44 203 MET A C 1
ATOM 1689 O O . MET A 1 203 ? -2.440 3.094 24.083 1.00 78.44 203 MET A O 1
ATOM 1693 N N . SER A 1 204 ? -2.487 1.449 25.610 1.00 63.75 204 SER A N 1
ATOM 1694 C CA . SER A 1 204 ? -1.295 1.842 26.373 1.00 63.75 204 SER A CA 1
ATOM 1695 C C . SER A 1 204 ? 0.044 1.354 25.798 1.00 63.75 204 SER A C 1
ATOM 1697 O O . SER A 1 204 ? 1.041 1.327 26.517 1.00 63.75 204 SER A O 1
ATOM 1699 N N . TYR A 1 205 ? 0.096 0.955 24.523 1.00 66.25 205 TYR A N 1
ATOM 1700 C CA . TYR A 1 205 ? 1.311 0.419 23.895 1.00 66.25 205 TYR A CA 1
ATOM 1701 C C . TYR A 1 205 ? 1.454 0.898 22.450 1.00 66.25 205 TYR A C 1
ATOM 1703 O O . TYR A 1 205 ? 0.456 1.219 21.806 1.00 66.25 205 TYR A O 1
ATOM 1711 N N . GLY A 1 206 ? 2.693 0.898 21.943 1.00 59.41 206 GLY A N 1
ATOM 1712 C CA . GLY A 1 206 ? 3.043 1.220 20.557 1.00 59.41 206 GLY A CA 1
ATOM 1713 C C . GLY A 1 206 ? 2.489 0.190 19.574 1.00 59.41 206 GLY A C 1
ATOM 1714 O O . GLY A 1 206 ? 3.180 -0.754 19.189 1.00 59.41 206 GLY A O 1
ATOM 1715 N N . LEU A 1 207 ? 1.223 0.346 19.206 1.00 64.38 207 LEU A N 1
ATOM 1716 C CA . LEU A 1 207 ? 0.585 -0.402 18.143 1.00 64.38 207 LEU A CA 1
ATOM 1717 C C . LEU A 1 207 ? 0.984 0.227 16.818 1.00 64.38 207 LEU A C 1
ATOM 1719 O O . LEU A 1 207 ? 0.660 1.376 16.527 1.00 64.38 207 LEU A O 1
ATOM 1723 N N . LYS A 1 208 ? 1.664 -0.555 15.989 1.00 65.00 208 LYS A N 1
ATOM 1724 C CA . LYS A 1 208 ? 1.942 -0.123 14.628 1.00 65.00 208 LYS A CA 1
ATOM 1725 C C . LYS A 1 208 ? 0.723 -0.419 13.785 1.00 65.00 208 LYS A C 1
ATOM 1727 O O . LYS A 1 208 ? 0.266 -1.563 13.742 1.00 65.00 208 LYS A O 1
ATOM 1732 N N . ILE A 1 209 ? 0.218 0.611 13.109 1.00 67.00 209 ILE A N 1
ATOM 1733 C CA . ILE A 1 209 ? -0.675 0.374 11.985 1.00 67.00 209 ILE A CA 1
ATOM 1734 C C . ILE A 1 209 ? 0.131 -0.347 10.919 1.00 67.00 209 ILE A C 1
ATOM 1736 O O . ILE A 1 209 ? 1.181 0.141 10.495 1.00 67.00 209 ILE A O 1
ATOM 1740 N N . GLU A 1 210 ? -0.347 -1.511 10.499 1.00 63.56 210 GLU A N 1
ATOM 1741 C CA . GLU A 1 210 ? 0.299 -2.234 9.419 1.00 63.56 210 GLU A CA 1
ATOM 1742 C C . GLU A 1 210 ? 0.052 -1.477 8.108 1.00 63.56 210 GLU A C 1
ATOM 1744 O O . GLU A 1 210 ? -1.026 -1.525 7.529 1.00 63.56 210 GLU A O 1
ATOM 1749 N N . GLN A 1 211 ? 1.054 -0.729 7.643 1.00 53.53 211 GLN A N 1
ATOM 1750 C CA . GLN A 1 211 ? 0.969 0.097 6.431 1.00 53.53 211 GLN A CA 1
ATOM 1751 C C . GLN A 1 211 ? 1.059 -0.726 5.127 1.00 53.53 211 GLN A C 1
ATOM 1753 O O . GLN A 1 211 ? 1.201 -0.164 4.045 1.00 53.53 211 GLN A O 1
ATOM 1758 N N . TYR A 1 212 ? 1.002 -2.062 5.191 1.00 49.41 212 TYR A N 1
ATOM 1759 C CA . TYR A 1 212 ? 1.147 -2.933 4.015 1.00 49.41 212 TYR A CA 1
ATOM 1760 C C . TYR A 1 212 ? -0.113 -3.028 3.138 1.00 49.41 212 TYR A C 1
ATOM 1762 O O . TYR A 1 212 ? -0.126 -3.766 2.150 1.00 49.41 212 TYR A O 1
ATOM 1770 N N . HIS A 1 213 ? -1.159 -2.253 3.429 1.00 50.66 213 HIS A N 1
ATOM 1771 C CA . HIS A 1 213 ? -2.433 -2.338 2.717 1.00 50.66 213 HIS A CA 1
ATOM 1772 C C . HIS A 1 213 ? -2.447 -1.550 1.414 1.00 50.66 213 HIS A C 1
ATOM 1774 O O . HIS A 1 213 ? -3.186 -0.581 1.284 1.00 50.66 213 HIS A O 1
ATOM 1780 N N . HIS A 1 214 ? -1.768 -2.081 0.395 1.00 47.66 214 HIS A N 1
ATOM 1781 C CA . HIS A 1 214 ? -1.897 -1.653 -1.009 1.00 47.66 214 HIS A CA 1
ATOM 1782 C C . HIS A 1 214 ? -3.356 -1.543 -1.515 1.00 47.66 214 HIS A C 1
ATOM 1784 O O . HIS A 1 214 ? -3.599 -1.018 -2.600 1.00 47.66 214 HIS A O 1
ATOM 1790 N N . TYR A 1 215 ? -4.327 -2.082 -0.768 1.00 49.00 215 TYR A N 1
ATOM 1791 C CA . TYR A 1 215 ? -5.749 -2.110 -1.094 1.00 49.00 215 TYR A CA 1
ATOM 1792 C C . TYR A 1 215 ? -6.584 -1.017 -0.408 1.00 49.00 215 TYR A C 1
ATOM 1794 O O . TYR A 1 215 ? -7.683 -0.721 -0.880 1.00 49.00 215 TYR A O 1
ATOM 1802 N N . TYR A 1 216 ? -6.075 -0.362 0.643 1.00 56.06 216 TYR A N 1
ATOM 1803 C CA . TYR A 1 216 ? -6.864 0.557 1.479 1.00 56.06 216 TYR A CA 1
ATOM 1804 C C . TYR A 1 216 ? -6.172 1.898 1.756 1.00 56.06 216 TYR A C 1
ATOM 1806 O O . TYR A 1 216 ? -6.525 2.588 2.709 1.00 56.06 216 TYR A O 1
ATOM 1814 N N . ASP A 1 217 ? -5.239 2.311 0.897 1.00 55.84 217 ASP A N 1
ATOM 1815 C CA . ASP A 1 217 ? -4.479 3.561 1.052 1.00 55.84 217 ASP A CA 1
ATOM 1816 C C . ASP A 1 217 ? -5.366 4.817 1.135 1.00 55.84 217 ASP A C 1
ATOM 1818 O O . ASP A 1 217 ? -5.001 5.788 1.787 1.00 55.84 217 ASP A O 1
ATOM 1822 N N . TYR A 1 218 ? -6.569 4.803 0.546 1.00 59.34 218 TYR A N 1
ATOM 1823 C CA . TYR A 1 218 ? -7.540 5.904 0.672 1.00 59.34 218 TYR A CA 1
ATOM 1824 C C . TYR A 1 218 ? -8.114 6.064 2.090 1.00 59.34 218 TYR A C 1
ATOM 1826 O O . TYR A 1 218 ? -8.643 7.123 2.436 1.00 59.34 218 TYR A O 1
ATOM 1834 N N . CYS A 1 219 ? -8.031 5.012 2.904 1.00 70.62 219 CYS A N 1
ATOM 1835 C CA . CYS A 1 219 ? -8.411 5.034 4.308 1.00 70.62 219 CYS A CA 1
ATOM 1836 C C . CYS A 1 219 ? -7.282 5.596 5.176 1.00 70.62 219 CYS A C 1
ATOM 1838 O O . CYS A 1 219 ? -7.553 6.045 6.285 1.00 70.62 219 CYS A O 1
ATOM 1840 N N . ILE A 1 220 ? -6.031 5.589 4.704 1.00 72.69 220 ILE A N 1
ATOM 1841 C CA . ILE A 1 220 ? -4.904 6.164 5.438 1.00 72.69 220 ILE A CA 1
ATOM 1842 C C . ILE A 1 220 ? -4.978 7.687 5.314 1.00 72.69 220 ILE A C 1
ATOM 1844 O O . ILE A 1 220 ? -5.008 8.249 4.223 1.00 72.69 220 ILE A O 1
ATOM 1848 N N . LYS A 1 221 ? -5.022 8.376 6.450 1.00 73.81 221 LYS A N 1
ATOM 1849 C CA . LYS A 1 221 ? -5.066 9.837 6.539 1.00 73.81 221 LYS A CA 1
ATOM 1850 C C . LYS A 1 221 ? -4.013 10.317 7.541 1.00 73.81 221 LYS A C 1
ATOM 1852 O O . LYS A 1 221 ? -3.694 9.580 8.479 1.00 73.81 221 LYS A O 1
ATOM 1857 N N . PRO A 1 222 ? -3.487 11.546 7.408 1.00 73.31 222 PRO A N 1
ATOM 1858 C CA . PRO A 1 222 ? -2.801 12.182 8.526 1.00 73.31 222 PRO A CA 1
ATOM 1859 C C . PRO A 1 222 ? -3.731 12.252 9.740 1.00 73.31 222 PRO A C 1
ATOM 1861 O O . PRO A 1 222 ? -4.948 12.416 9.585 1.00 73.31 222 PRO A O 1
ATOM 1864 N N . VAL A 1 223 ? -3.151 12.121 10.935 1.00 79.62 223 VAL A N 1
ATOM 1865 C CA . VAL A 1 223 ? -3.902 12.165 12.195 1.00 79.62 223 VAL A CA 1
ATOM 1866 C C . VAL A 1 223 ? -4.613 13.522 12.300 1.00 79.62 223 VAL A C 1
ATOM 1868 O O . VAL A 1 223 ? -3.933 14.552 12.303 1.00 79.62 223 VAL A O 1
ATOM 1871 N N . PRO A 1 224 ? -5.959 13.559 12.369 1.00 82.44 224 PRO A N 1
ATOM 1872 C CA . PRO A 1 224 ? -6.682 14.822 12.399 1.00 82.44 224 PRO A CA 1
ATOM 1873 C C . PRO A 1 224 ? -6.361 15.643 13.645 1.00 82.44 224 PRO A C 1
ATOM 1875 O O . PRO A 1 224 ? -6.193 15.096 14.733 1.00 82.44 224 PRO A O 1
ATOM 1878 N N . SER A 1 225 ? -6.360 16.971 13.527 1.00 83.81 225 SER A N 1
ATOM 1879 C CA . SER A 1 225 ? -6.009 17.859 14.647 1.00 83.81 225 SER A CA 1
ATOM 1880 C C . SER A 1 225 ? -6.926 17.688 15.864 1.00 83.81 225 SER A C 1
ATOM 1882 O O . SER A 1 225 ? -6.458 17.762 17.001 1.00 83.81 225 SER A O 1
ATOM 1884 N N . PHE A 1 226 ? -8.212 17.398 15.642 1.00 84.81 226 PHE A N 1
ATOM 1885 C CA . PHE A 1 226 ? -9.169 17.111 16.714 1.00 84.81 226 PHE A CA 1
ATOM 1886 C C . PHE A 1 226 ? -8.869 15.791 17.441 1.00 84.81 226 PHE A C 1
ATOM 1888 O O . PHE A 1 226 ? -9.215 15.656 18.609 1.00 84.81 226 PHE A O 1
ATOM 1895 N N . VAL A 1 227 ? -8.217 14.833 16.773 1.00 87.69 227 VAL A N 1
ATOM 1896 C CA . VAL A 1 227 ? -7.738 13.575 17.366 1.00 87.69 227 VAL A CA 1
ATOM 1897 C C . VAL A 1 227 ? -6.450 13.838 18.142 1.00 87.69 227 VAL A C 1
ATOM 1899 O O . VAL A 1 227 ? -6.336 13.421 19.291 1.00 87.69 227 VAL A O 1
ATOM 1902 N N . THR A 1 228 ? -5.517 14.598 17.562 1.00 85.31 228 THR A N 1
ATOM 1903 C CA . THR A 1 228 ? -4.255 14.988 18.212 1.00 85.31 228 THR A CA 1
ATOM 1904 C C . THR A 1 228 ? -4.492 15.725 19.531 1.00 85.31 228 THR A C 1
ATOM 1906 O O . THR A 1 228 ? -3.798 15.473 20.509 1.00 85.31 228 THR A O 1
ATOM 1909 N N . ALA A 1 229 ? -5.518 16.579 19.598 1.00 84.81 229 ALA A N 1
ATOM 1910 C CA . ALA A 1 229 ? -5.897 17.294 20.817 1.00 84.81 229 ALA A CA 1
ATOM 1911 C C . ALA A 1 229 ? -6.394 16.387 21.966 1.00 84.81 229 ALA A C 1
ATOM 1913 O O . ALA A 1 229 ? -6.507 16.854 23.098 1.00 84.81 229 ALA A O 1
ATOM 1914 N N . LEU A 1 230 ? -6.717 15.116 21.690 1.00 85.81 230 LEU A N 1
ATOM 1915 C CA . LEU A 1 230 ? -7.220 14.146 22.672 1.00 85.81 230 LEU A CA 1
ATOM 1916 C C . LEU A 1 230 ? -6.150 13.166 23.171 1.00 85.81 230 LEU A C 1
ATOM 1918 O O . LEU A 1 230 ? -6.439 12.360 24.065 1.00 85.81 230 LEU A O 1
ATOM 1922 N N . LEU A 1 231 ? -4.948 13.212 22.593 1.00 82.25 231 LEU A N 1
ATOM 1923 C CA . LEU A 1 231 ? -3.814 12.394 23.013 1.00 82.25 231 LEU A CA 1
ATOM 1924 C C . LEU A 1 231 ? -3.332 12.859 24.386 1.00 82.25 231 LEU A C 1
ATOM 1926 O O . LEU A 1 231 ? -3.217 14.059 24.638 1.00 82.25 231 LEU A O 1
ATOM 1930 N N . LYS A 1 232 ? -3.076 11.909 25.289 1.00 75.06 232 LYS A N 1
ATOM 1931 C CA . LYS A 1 232 ? -2.544 12.214 26.624 1.00 75.06 232 LYS A CA 1
ATOM 1932 C C . LYS A 1 232 ? -1.021 12.131 26.625 1.00 75.06 232 LYS A C 1
ATOM 1934 O O . LYS A 1 232 ? -0.377 12.893 27.342 1.00 75.06 232 LYS A O 1
ATOM 1939 N N . TYR A 1 233 ? -0.473 11.249 25.793 1.00 70.31 233 TYR A N 1
ATOM 1940 C CA . TYR A 1 233 ? 0.949 11.058 25.545 1.00 70.31 233 TYR A CA 1
ATOM 1941 C C . TYR A 1 233 ? 1.208 10.909 24.038 1.00 70.31 233 TYR A C 1
ATOM 1943 O O . TYR A 1 233 ? 0.354 10.408 23.306 1.00 70.31 233 TYR A O 1
ATOM 1951 N N . ASP A 1 234 ? 2.393 11.315 23.572 1.00 62.97 234 ASP A N 1
ATOM 1952 C CA . ASP A 1 234 ? 2.756 11.271 22.143 1.00 62.97 234 ASP A CA 1
ATOM 1953 C C . ASP A 1 234 ? 2.728 9.839 21.563 1.00 62.97 234 ASP A C 1
ATOM 1955 O O . ASP A 1 234 ? 2.437 9.642 20.382 1.00 62.97 234 ASP A O 1
ATOM 1959 N N . GLU A 1 235 ? 2.958 8.831 22.410 1.00 63.47 235 GLU A N 1
ATOM 1960 C CA . GLU A 1 235 ? 2.963 7.406 22.049 1.00 63.47 235 GLU A CA 1
ATOM 1961 C C . GLU A 1 235 ? 1.586 6.727 22.172 1.00 63.47 235 GLU A C 1
ATOM 1963 O O . GLU A 1 235 ? 1.462 5.528 21.910 1.00 63.47 235 GLU A O 1
ATOM 1968 N N . ASP A 1 236 ? 0.536 7.462 22.555 1.00 71.31 236 ASP A N 1
ATOM 1969 C CA . ASP A 1 236 ? -0.790 6.870 22.721 1.00 71.31 236 ASP A CA 1
ATOM 1970 C C . ASP A 1 236 ? -1.343 6.395 21.375 1.00 71.31 236 ASP A C 1
ATOM 1972 O O . ASP A 1 236 ? -1.414 7.145 20.391 1.00 71.31 236 ASP A O 1
ATOM 1976 N N . ASN A 1 237 ? -1.818 5.151 21.352 1.00 78.94 237 ASN A N 1
ATOM 1977 C CA . ASN A 1 237 ? -2.662 4.658 20.277 1.00 78.94 237 ASN A CA 1
ATOM 1978 C C . ASN A 1 237 ? -4.115 4.781 20.708 1.00 78.94 237 ASN A C 1
ATOM 1980 O O . ASN A 1 237 ? -4.498 4.355 21.796 1.00 78.94 237 ASN A O 1
ATOM 1984 N N . ILE A 1 238 ? -4.928 5.392 19.853 1.00 87.19 238 ILE A N 1
ATOM 1985 C CA . ILE A 1 238 ? -6.344 5.606 20.132 1.00 87.19 238 ILE A CA 1
ATOM 1986 C C . ILE A 1 238 ? -7.196 5.103 18.981 1.00 87.19 238 ILE A C 1
ATOM 1988 O O . ILE A 1 238 ? -6.840 5.245 17.809 1.00 87.19 238 ILE A O 1
ATOM 1992 N N . VAL A 1 239 ? -8.348 4.550 19.336 1.00 89.94 239 VAL A N 1
ATOM 1993 C CA . VAL A 1 239 ? -9.441 4.295 18.402 1.00 89.94 239 VAL A CA 1
ATOM 1994 C C . VAL A 1 239 ? -10.539 5.300 18.695 1.00 89.94 239 VAL A C 1
ATOM 1996 O O . VAL A 1 239 ? -10.881 5.519 19.858 1.00 89.94 239 VAL A O 1
ATOM 1999 N N . TRP A 1 240 ? -11.110 5.917 17.665 1.00 92.81 240 TRP A N 1
ATOM 2000 C CA . TRP A 1 240 ? -12.236 6.830 17.829 1.00 92.81 240 TRP A CA 1
ATOM 2001 C C . TRP A 1 240 ? -13.387 6.475 16.901 1.00 92.81 240 TRP A C 1
ATOM 2003 O O . TRP A 1 240 ? -13.184 6.010 15.787 1.00 92.81 240 TRP A O 1
ATOM 2013 N N . ILE A 1 241 ? -14.610 6.735 17.351 1.00 92.69 241 ILE A N 1
ATOM 2014 C CA . ILE A 1 241 ? -15.816 6.639 16.530 1.00 92.69 241 ILE A CA 1
ATOM 2015 C C . ILE A 1 241 ? -16.366 8.043 16.328 1.00 92.69 241 ILE A C 1
ATOM 2017 O O . ILE A 1 241 ? -16.552 8.786 17.292 1.00 92.69 241 ILE A O 1
ATOM 2021 N N . ASP A 1 242 ? -16.674 8.378 15.083 1.00 92.19 242 ASP A N 1
ATOM 2022 C CA . ASP A 1 242 ? -17.373 9.590 14.679 1.00 92.19 242 ASP A CA 1
ATOM 2023 C C . ASP A 1 242 ? -18.756 9.207 14.139 1.00 92.19 242 ASP A C 1
ATOM 2025 O O . ASP A 1 242 ? -18.911 8.814 12.980 1.00 92.19 242 ASP A O 1
ATOM 2029 N N . ASN A 1 243 ? -19.784 9.296 14.985 1.00 89.75 243 ASN A N 1
ATOM 2030 C CA . ASN A 1 243 ? -21.146 8.931 14.593 1.00 89.75 243 ASN A CA 1
ATOM 2031 C C . ASN A 1 243 ? -21.770 9.934 13.614 1.00 89.75 243 ASN A C 1
ATOM 2033 O O . ASN A 1 243 ? -22.675 9.560 12.869 1.00 89.75 243 ASN A O 1
ATOM 2037 N N . ILE A 1 244 ? -21.300 11.188 13.604 1.00 88.00 244 ILE A N 1
ATOM 2038 C CA . ILE A 1 244 ? -21.820 12.236 12.718 1.00 88.00 244 ILE A CA 1
ATOM 2039 C C . ILE A 1 244 ? -21.383 11.941 11.286 1.00 88.00 244 ILE A C 1
ATOM 2041 O O . ILE A 1 244 ? -22.216 11.868 10.383 1.00 88.00 244 ILE A O 1
ATOM 2045 N N . ASN A 1 245 ? -20.087 11.692 11.100 1.00 85.81 245 ASN A N 1
ATOM 2046 C CA . ASN A 1 245 ? -19.516 11.365 9.795 1.00 85.81 245 ASN A CA 1
ATOM 2047 C C . ASN A 1 245 ? -19.606 9.867 9.457 1.00 85.81 245 ASN A C 1
ATOM 2049 O O . ASN A 1 245 ? -19.277 9.468 8.342 1.00 85.81 245 ASN A O 1
ATOM 2053 N N . LYS A 1 246 ? -20.100 9.040 10.390 1.00 89.00 246 LYS A N 1
ATOM 2054 C CA . LYS A 1 246 ? -20.259 7.580 10.263 1.00 89.00 246 LYS A CA 1
ATOM 2055 C C . LYS A 1 246 ? -18.946 6.868 9.944 1.00 89.00 246 LYS A C 1
ATOM 2057 O O . LYS A 1 246 ? -18.916 5.936 9.137 1.00 89.00 246 LYS A O 1
ATOM 2062 N N . VAL A 1 247 ? -17.870 7.295 10.596 1.00 90.50 247 VAL A N 1
ATOM 2063 C CA . VAL A 1 247 ? -16.538 6.712 10.427 1.00 90.50 247 VAL A CA 1
ATOM 2064 C C . VAL A 1 247 ? -15.960 6.245 11.751 1.00 90.50 247 VAL A C 1
ATOM 2066 O O . VAL A 1 247 ? -16.380 6.664 12.829 1.00 90.50 247 VAL A O 1
ATOM 2069 N N . ILE A 1 248 ? -14.991 5.353 11.645 1.00 90.62 248 ILE A N 1
ATOM 2070 C CA . ILE A 1 248 ? -14.173 4.873 12.736 1.00 90.62 248 ILE A CA 1
ATOM 2071 C C . ILE A 1 248 ? -12.713 5.077 12.378 1.00 90.62 248 ILE A C 1
ATOM 2073 O O . ILE A 1 248 ? -12.306 4.849 11.241 1.00 90.62 248 ILE A O 1
ATOM 2077 N N . GLY A 1 249 ? -11.941 5.559 13.336 1.00 89.94 249 GLY A N 1
ATOM 2078 C CA . GLY A 1 249 ? -10.550 5.883 13.147 1.00 89.94 249 GLY A CA 1
ATOM 2079 C C . GLY A 1 249 ? -9.645 5.096 14.070 1.00 89.94 249 GLY A C 1
ATOM 2080 O O . GLY A 1 249 ? -9.953 4.913 15.244 1.00 89.94 249 GLY A O 1
ATOM 2081 N N . PHE A 1 250 ? -8.511 4.674 13.536 1.00 88.31 250 PHE A N 1
ATOM 2082 C CA . PHE A 1 250 ? -7.449 3.984 14.247 1.00 88.31 250 PHE A CA 1
ATOM 2083 C C . PHE A 1 250 ? -6.193 4.828 14.101 1.00 88.31 250 PHE A C 1
ATOM 2085 O O . PHE A 1 250 ? -5.736 5.050 12.982 1.00 88.31 250 PHE A O 1
ATOM 2092 N N . LYS A 1 251 ? -5.650 5.342 15.204 1.00 84.25 251 LYS A N 1
ATOM 2093 C CA . LYS A 1 251 ? -4.359 6.036 15.204 1.00 84.25 251 LYS A CA 1
ATOM 2094 C C . LYS A 1 251 ? -3.226 5.007 15.241 1.00 84.25 251 LYS A C 1
ATOM 2096 O O . LYS A 1 251 ? -3.343 4.000 15.938 1.00 84.25 251 LYS A O 1
ATOM 2101 N N . GLY A 1 252 ? -2.163 5.291 14.492 1.00 74.56 252 GLY A N 1
ATOM 2102 C CA . GLY A 1 252 ? -0.845 4.675 14.614 1.00 74.56 252 GLY A CA 1
ATOM 2103 C C . GLY A 1 252 ? 0.208 5.725 14.976 1.00 74.56 252 GLY A C 1
ATOM 2104 O O . GLY A 1 252 ? -0.118 6.797 15.494 1.00 74.56 252 GLY A O 1
ATOM 2105 N N . ASP A 1 253 ? 1.474 5.442 14.674 1.00 69.06 253 ASP A N 1
ATOM 2106 C CA . ASP A 1 253 ? 2.591 6.322 15.046 1.00 69.06 253 ASP A CA 1
ATOM 2107 C C . ASP A 1 253 ? 2.499 7.701 14.362 1.00 69.06 253 ASP A C 1
ATOM 2109 O O . ASP A 1 253 ? 2.381 8.722 15.035 1.00 69.06 253 ASP A O 1
ATOM 2113 N N . ASN A 1 254 ? 2.480 7.731 13.022 1.00 66.94 254 ASN A N 1
ATOM 2114 C CA . ASN A 1 254 ? 2.537 8.974 12.230 1.00 66.94 254 ASN A CA 1
ATOM 2115 C C . ASN A 1 254 ? 1.286 9.237 11.373 1.00 66.94 254 ASN A C 1
ATOM 2117 O O . ASN A 1 254 ? 1.142 10.303 10.776 1.00 66.94 254 ASN A O 1
ATOM 2121 N N . SER A 1 255 ? 0.374 8.270 11.294 1.00 74.38 255 SER A N 1
ATOM 2122 C CA . SER A 1 255 ? -0.833 8.331 10.470 1.00 74.38 255 SER A CA 1
ATOM 2123 C C . SER A 1 255 ? -1.995 7.620 11.159 1.00 74.38 255 SER A C 1
ATOM 2125 O O . SER A 1 255 ? -1.851 7.044 12.241 1.00 74.38 255 SER A O 1
ATOM 2127 N N . CYS A 1 256 ? -3.175 7.695 10.557 1.00 79.25 256 CYS A N 1
ATOM 2128 C CA . CYS A 1 256 ? -4.354 6.977 11.014 1.00 79.25 256 CYS A CA 1
ATOM 2129 C C . CYS A 1 256 ? -5.073 6.290 9.856 1.00 79.25 256 CYS A C 1
ATOM 2131 O O . CYS A 1 256 ? -5.002 6.748 8.719 1.00 79.25 256 CYS A O 1
ATOM 2133 N N . LEU A 1 257 ? -5.817 5.233 10.158 1.00 82.75 257 LEU A N 1
ATOM 2134 C CA . LEU A 1 257 ? -6.801 4.644 9.257 1.00 82.75 257 LEU A CA 1
ATOM 2135 C C . LEU A 1 257 ? -8.183 5.179 9.619 1.00 82.75 257 LEU A C 1
ATOM 2137 O O . LEU A 1 257 ? -8.589 5.054 10.766 1.00 82.75 257 LEU A O 1
ATOM 2141 N N . VAL A 1 258 ? -8.915 5.733 8.657 1.00 84.75 258 VAL A N 1
ATOM 2142 C CA . VAL A 1 258 ? -10.307 6.172 8.798 1.00 84.75 258 VAL A CA 1
ATOM 2143 C C . VAL A 1 258 ? -11.177 5.331 7.876 1.00 84.75 258 VAL A C 1
ATOM 2145 O O . VAL A 1 258 ? -11.063 5.403 6.654 1.00 84.75 258 VAL A O 1
ATOM 2148 N N . LEU A 1 259 ? -12.052 4.533 8.474 1.00 85.62 259 LEU A N 1
ATOM 2149 C CA . LEU A 1 259 ? -12.893 3.542 7.812 1.00 85.62 259 LEU A CA 1
ATOM 2150 C C . LEU A 1 259 ? -14.376 3.855 8.030 1.00 85.62 259 LEU A C 1
ATOM 2152 O O . LEU A 1 259 ? -14.725 4.535 8.995 1.00 85.62 259 LEU A O 1
ATOM 2156 N N . PRO A 1 260 ? -15.287 3.350 7.183 1.00 86.50 260 PRO A N 1
ATOM 2157 C CA . PRO A 1 260 ? -16.714 3.383 7.483 1.00 86.50 260 PRO A CA 1
ATOM 2158 C C . PRO A 1 260 ? -17.009 2.702 8.826 1.00 86.50 260 PRO A C 1
ATOM 2160 O O . PRO A 1 260 ? -16.499 1.615 9.099 1.00 86.50 260 PRO A O 1
ATOM 2163 N N . ASN A 1 261 ? -17.874 3.299 9.650 1.00 89.50 261 ASN A N 1
ATOM 2164 C CA . ASN A 1 261 ? -18.309 2.711 10.920 1.00 89.50 261 ASN A CA 1
ATOM 2165 C C . ASN A 1 261 ? -19.349 1.598 10.684 1.00 89.50 261 ASN A C 1
ATOM 2167 O O . ASN A 1 261 ? -20.538 1.760 10.959 1.00 89.50 261 ASN A O 1
ATOM 2171 N N . LYS A 1 262 ? -18.898 0.503 10.071 1.00 91.00 262 LYS A N 1
ATOM 2172 C CA . LYS A 1 262 ? -19.700 -0.661 9.671 1.00 91.00 262 LYS A CA 1
ATOM 2173 C C . LYS A 1 262 ? -18.907 -1.954 9.868 1.00 91.00 262 LYS A C 1
ATOM 2175 O O . LYS A 1 262 ? -18.799 -2.778 8.959 1.00 91.00 262 LYS A O 1
ATOM 2180 N N . ILE A 1 263 ? -18.281 -2.092 11.033 1.00 91.06 263 ILE A N 1
ATOM 2181 C CA . ILE A 1 263 ? -17.531 -3.301 11.378 1.00 91.06 263 ILE A CA 1
ATOM 2182 C C . ILE A 1 263 ? -18.516 -4.469 11.495 1.00 91.06 263 ILE A C 1
ATOM 2184 O O . ILE A 1 263 ? -19.518 -4.373 12.195 1.00 91.06 263 ILE A O 1
ATOM 2188 N N . GLN A 1 264 ? -18.234 -5.559 10.784 1.00 92.25 264 GLN A N 1
ATOM 2189 C CA . GLN A 1 264 ? -18.999 -6.806 10.837 1.00 92.25 264 GLN A CA 1
ATOM 2190 C C . GLN A 1 264 ? -18.425 -7.782 11.860 1.00 92.25 264 GLN A C 1
ATOM 2192 O O . GLN A 1 264 ? -19.174 -8.474 12.540 1.00 92.25 264 GLN A O 1
ATOM 2197 N N . SER A 1 265 ? -17.099 -7.865 11.937 1.00 92.44 265 SER A N 1
ATOM 2198 C CA . SER A 1 265 ? -16.400 -8.766 12.848 1.00 92.44 265 SER A CA 1
ATOM 2199 C C . SER A 1 265 ? -14.989 -8.270 13.110 1.00 92.44 265 SER A C 1
ATOM 2201 O O . SER A 1 265 ? -14.381 -7.624 12.247 1.00 92.44 265 SER A O 1
ATOM 2203 N N . ILE A 1 266 ? -14.459 -8.637 14.271 1.00 93.69 266 ILE A N 1
ATOM 2204 C CA . ILE A 1 266 ? -13.072 -8.395 14.656 1.00 93.69 266 ILE A CA 1
ATOM 2205 C C . ILE A 1 266 ? -12.440 -9.736 14.996 1.00 93.69 266 ILE A C 1
ATOM 2207 O O . ILE A 1 266 ? -13.047 -10.569 15.670 1.00 93.69 266 ILE A O 1
ATOM 2211 N N . GLN A 1 267 ? -11.228 -9.943 14.502 1.00 93.19 267 GLN A N 1
ATOM 2212 C CA . GLN A 1 267 ? -10.434 -11.133 14.740 1.00 93.19 267 GLN A CA 1
ATOM 2213 C C . GLN A 1 267 ? -9.076 -10.735 15.307 1.00 93.19 267 GLN A C 1
ATOM 2215 O O . GLN A 1 267 ? -8.490 -9.734 14.895 1.00 93.19 267 GLN A O 1
ATOM 2220 N N . ILE A 1 268 ? -8.591 -11.511 16.268 1.00 91.56 268 ILE A N 1
ATOM 2221 C CA . ILE A 1 268 ? -7.239 -11.409 16.803 1.00 91.56 268 ILE A CA 1
ATOM 2222 C C . ILE A 1 268 ? -6.528 -12.712 16.478 1.00 91.56 268 ILE A C 1
ATOM 2224 O O . ILE A 1 268 ? -6.969 -13.793 16.869 1.00 91.56 268 ILE A O 1
ATOM 2228 N N . ASP A 1 269 ? -5.409 -12.593 15.780 1.00 88.88 269 ASP A N 1
ATOM 2229 C CA . ASP A 1 269 ? -4.542 -13.712 15.455 1.00 88.88 269 ASP A CA 1
ATOM 2230 C C . ASP A 1 269 ? -3.272 -13.641 16.289 1.00 88.88 269 ASP A C 1
ATOM 2232 O O . ASP A 1 269 ? -2.633 -12.593 16.413 1.00 88.88 269 ASP A O 1
ATOM 2236 N N . ASN A 1 270 ? -2.881 -14.791 16.826 1.00 87.25 270 ASN A N 1
ATOM 2237 C CA . ASN A 1 270 ? -1.656 -14.970 17.587 1.00 87.25 270 ASN A CA 1
ATOM 2238 C C . ASN A 1 270 ? -0.741 -15.941 16.835 1.00 87.25 270 ASN A C 1
ATOM 2240 O O . ASN A 1 270 ? -1.071 -17.122 16.696 1.00 87.25 270 ASN A O 1
ATOM 2244 N N . LEU A 1 271 ? 0.422 -15.460 16.385 1.00 84.12 271 LEU A N 1
ATOM 2245 C CA . LEU A 1 271 ? 1.395 -16.254 15.639 1.00 84.12 271 LEU A CA 1
ATOM 2246 C C . LEU A 1 271 ? 2.664 -16.473 16.452 1.00 84.12 271 LEU A C 1
ATOM 2248 O O . LEU A 1 271 ? 3.359 -15.531 16.848 1.00 84.12 271 LEU A O 1
ATOM 2252 N N . ARG A 1 272 ? 3.011 -17.747 16.633 1.00 79.88 272 ARG A N 1
ATOM 2253 C CA . ARG A 1 272 ? 4.274 -18.145 17.246 1.00 79.88 272 ARG A CA 1
ATOM 2254 C C . ARG A 1 272 ? 5.103 -18.953 16.242 1.00 79.88 272 ARG A C 1
ATOM 2256 O O . ARG A 1 272 ? 4.844 -20.144 16.081 1.00 79.88 272 ARG A O 1
ATOM 2263 N N . PRO A 1 273 ? 6.095 -18.337 15.578 1.00 74.31 273 PRO A N 1
ATOM 2264 C CA . PRO A 1 273 ? 6.936 -19.040 14.623 1.00 74.31 273 PRO A CA 1
ATOM 2265 C C . PRO A 1 273 ? 7.903 -19.988 15.340 1.00 74.31 273 PRO A C 1
ATOM 2267 O O . PRO A 1 273 ? 8.286 -19.754 16.492 1.00 74.31 273 PRO A O 1
ATOM 2270 N N . ALA A 1 274 ? 8.360 -21.028 14.640 1.00 67.25 274 ALA A N 1
ATOM 2271 C CA . ALA A 1 274 ? 9.386 -21.948 15.136 1.00 67.25 274 ALA A CA 1
ATOM 2272 C C . ALA A 1 274 ? 10.721 -21.245 15.469 1.00 67.25 274 ALA A C 1
ATOM 2274 O O . ALA A 1 274 ? 11.475 -21.702 16.333 1.00 67.25 274 ALA A O 1
ATOM 2275 N N . LYS A 1 275 ? 11.015 -20.114 14.810 1.00 61.31 275 LYS A N 1
ATOM 2276 C CA . LYS A 1 275 ? 12.154 -19.226 15.094 1.00 61.31 275 LYS A CA 1
ATOM 2277 C C . LYS A 1 275 ? 11.722 -17.762 15.012 1.00 61.31 275 LYS A C 1
ATOM 2279 O O . LYS A 1 275 ? 11.048 -17.372 14.067 1.00 61.31 275 LYS A O 1
ATOM 2284 N N . GLY A 1 276 ? 12.180 -16.937 15.952 1.00 66.25 276 GLY A N 1
ATOM 2285 C CA . GLY A 1 276 ? 11.895 -15.500 15.980 1.00 66.25 276 GLY A CA 1
ATOM 2286 C C . GLY A 1 276 ? 10.965 -15.092 17.121 1.00 66.25 276 GLY A C 1
ATOM 2287 O O . GLY A 1 276 ? 10.698 -15.876 18.028 1.00 66.25 276 GLY A O 1
ATOM 2288 N N . TRP A 1 277 ? 10.541 -13.829 17.098 1.00 64.50 277 TRP A N 1
ATOM 2289 C CA . TRP A 1 277 ? 9.882 -13.178 18.236 1.00 64.50 277 TRP A CA 1
ATOM 2290 C C . TRP A 1 277 ? 8.361 -13.414 18.247 1.00 64.50 277 TRP A C 1
ATOM 2292 O O . TRP A 1 277 ? 7.743 -13.341 19.303 1.00 64.50 277 TRP A O 1
ATOM 2302 N N . GLY A 1 278 ? 7.779 -13.809 17.107 1.00 79.38 278 GLY A N 1
ATOM 2303 C CA . GLY A 1 278 ? 6.332 -13.952 16.949 1.00 79.38 278 GLY A CA 1
ATOM 2304 C C . GLY A 1 278 ? 5.598 -12.621 17.030 1.00 79.38 278 GLY A C 1
ATOM 2305 O O . GLY A 1 278 ? 6.207 -11.557 16.919 1.00 79.38 278 GLY A O 1
ATOM 2306 N N . GLY A 1 279 ? 4.279 -12.694 17.170 1.00 84.50 279 GLY A N 1
ATOM 2307 C CA . GLY A 1 279 ? 3.453 -11.515 17.361 1.00 84.50 279 GLY A CA 1
ATOM 2308 C C . GLY A 1 279 ? 1.965 -11.816 17.367 1.00 84.50 279 GLY A C 1
ATOM 2309 O O . GLY A 1 279 ? 1.535 -12.965 17.256 1.00 84.50 279 GLY A O 1
ATOM 2310 N N . CYS A 1 280 ? 1.182 -10.757 17.487 1.00 85.69 280 CYS A N 1
ATOM 2311 C CA . CYS A 1 280 ? -0.256 -10.795 17.303 1.00 85.69 280 CYS A CA 1
ATOM 2312 C C . CYS A 1 280 ? -0.715 -9.639 16.422 1.00 85.69 280 CYS A C 1
ATOM 2314 O O . CYS A 1 280 ? -0.043 -8.605 16.334 1.00 85.69 280 CYS A O 1
ATOM 2316 N N . TRP A 1 281 ? -1.851 -9.818 15.758 1.00 87.19 281 TRP A N 1
ATOM 2317 C CA . TRP A 1 281 ? -2.473 -8.754 14.989 1.00 87.19 281 TRP A CA 1
ATOM 2318 C C . TRP A 1 281 ? -3.989 -8.752 15.125 1.00 87.19 281 TRP A C 1
ATOM 2320 O O . TRP A 1 281 ? -4.610 -9.779 15.387 1.00 87.19 281 TRP A O 1
ATOM 2330 N N . MET A 1 282 ? -4.573 -7.567 14.951 1.00 88.44 282 MET A N 1
ATOM 2331 C CA . MET A 1 282 ? -6.020 -7.374 14.901 1.00 88.44 282 MET A CA 1
ATOM 2332 C C . MET A 1 282 ? -6.448 -7.188 13.451 1.00 88.44 282 MET A C 1
ATOM 2334 O O . MET A 1 282 ? -5.964 -6.278 12.778 1.00 88.44 282 MET A O 1
ATOM 2338 N N . GLU A 1 283 ? -7.392 -7.996 12.995 1.00 89.62 283 GLU A N 1
ATOM 2339 C CA . GLU A 1 283 ? -8.050 -7.875 11.702 1.00 89.62 283 GLU A CA 1
ATOM 2340 C C . GLU A 1 283 ? -9.517 -7.493 11.877 1.00 89.62 283 GLU A C 1
ATOM 2342 O O . GLU A 1 283 ? -10.224 -8.021 12.732 1.00 89.62 283 GLU A O 1
ATOM 2347 N N . ILE A 1 284 ? -9.994 -6.564 11.054 1.00 89.75 284 ILE A N 1
ATOM 2348 C CA . ILE A 1 284 ? -11.394 -6.143 11.047 1.00 89.75 284 ILE A CA 1
ATOM 2349 C C . ILE A 1 284 ? -12.009 -6.400 9.680 1.00 89.75 284 ILE A C 1
ATOM 2351 O O . ILE A 1 284 ? -11.388 -6.171 8.643 1.00 89.75 284 ILE A O 1
ATOM 2355 N N . ARG A 1 285 ? -13.260 -6.852 9.663 1.00 89.69 285 ARG A N 1
ATOM 2356 C CA . ARG A 1 285 ? -14.058 -6.946 8.440 1.00 89.69 285 ARG A CA 1
ATOM 2357 C C . ARG A 1 285 ? -15.059 -5.802 8.414 1.00 89.69 285 ARG A C 1
ATOM 2359 O O . ARG A 1 285 ? -15.847 -5.659 9.346 1.00 89.69 285 ARG A O 1
ATOM 2366 N N . ILE A 1 286 ? -15.039 -5.007 7.349 1.00 87.56 286 ILE A N 1
ATOM 2367 C CA . ILE A 1 286 ? -15.981 -3.904 7.128 1.00 87.56 286 ILE A CA 1
ATOM 2368 C C . ILE A 1 286 ? -17.056 -4.337 6.131 1.00 87.56 286 ILE A C 1
ATOM 2370 O O . ILE A 1 286 ? -16.765 -4.975 5.121 1.00 87.56 286 ILE A O 1
ATOM 2374 N N . GLU A 1 287 ? -18.309 -3.968 6.387 1.00 85.81 287 GLU A N 1
ATOM 2375 C CA . GLU A 1 287 ? -19.408 -4.204 5.451 1.00 85.81 287 GLU A CA 1
ATOM 2376 C C . GLU A 1 287 ? -19.123 -3.558 4.086 1.00 85.81 287 GLU A C 1
ATOM 2378 O O . GLU A 1 287 ? -18.854 -2.360 3.984 1.00 85.81 287 GLU A O 1
ATOM 2383 N N . GLY A 1 288 ? -19.229 -4.358 3.023 1.00 78.19 288 GLY A N 1
ATOM 2384 C CA . GLY A 1 288 ? -18.979 -3.926 1.646 1.00 78.19 288 GLY A CA 1
ATOM 2385 C C . GLY A 1 288 ? -17.522 -4.062 1.202 1.00 78.19 288 GLY A C 1
ATOM 2386 O O . GLY A 1 288 ? -17.242 -3.882 0.019 1.00 78.19 288 GLY A O 1
ATOM 2387 N N . PHE A 1 289 ? -16.608 -4.414 2.108 1.00 75.81 289 PHE A N 1
ATOM 2388 C CA . PHE A 1 289 ? -15.224 -4.721 1.767 1.00 75.81 289 PHE A CA 1
ATOM 2389 C C . PHE A 1 289 ? -15.105 -6.225 1.514 1.00 75.81 289 PHE A C 1
ATOM 2391 O O . PHE A 1 289 ? -15.752 -7.032 2.183 1.00 75.81 289 PHE A O 1
ATOM 2398 N N . LYS A 1 290 ? -14.311 -6.604 0.508 1.00 75.69 290 LYS A N 1
ATOM 2399 C CA . LYS A 1 290 ? -14.135 -8.011 0.126 1.00 75.69 290 LYS A CA 1
ATOM 2400 C C . LYS A 1 290 ? -13.260 -8.765 1.130 1.00 75.69 290 LYS A C 1
ATOM 2402 O O . LYS A 1 290 ? -13.574 -9.903 1.471 1.00 75.69 290 LYS A O 1
ATOM 2407 N N . ASP A 1 291 ? -12.206 -8.110 1.605 1.00 78.38 291 ASP A N 1
ATOM 2408 C CA . ASP A 1 291 ? -11.163 -8.708 2.437 1.00 78.38 291 ASP A CA 1
ATOM 2409 C C . ASP A 1 291 ? -11.149 -8.073 3.840 1.00 78.38 291 ASP A C 1
ATOM 2411 O O . ASP A 1 291 ? -11.643 -6.957 4.032 1.00 78.38 291 ASP A O 1
ATOM 2415 N N . SER A 1 292 ? -10.604 -8.787 4.833 1.00 82.88 292 SER A N 1
ATOM 2416 C CA . SER A 1 292 ? -10.306 -8.201 6.146 1.00 82.88 292 SER A CA 1
ATOM 2417 C C . SER A 1 292 ? -9.167 -7.185 6.031 1.00 82.88 292 SER A C 1
ATOM 2419 O O . SER A 1 292 ? -8.325 -7.250 5.135 1.00 82.88 292 SER A O 1
ATOM 2421 N N . ILE A 1 293 ? -9.151 -6.222 6.949 1.00 79.50 293 ILE A N 1
ATOM 2422 C CA . ILE A 1 293 ? -8.095 -5.222 7.067 1.00 79.50 293 ILE A CA 1
ATOM 2423 C C . ILE A 1 293 ? -7.362 -5.481 8.367 1.00 79.50 293 ILE A C 1
ATOM 2425 O O . ILE A 1 293 ? -7.958 -5.426 9.442 1.00 79.50 293 ILE A O 1
ATOM 2429 N N . ARG A 1 294 ? -6.057 -5.704 8.276 1.00 82.75 294 ARG A N 1
ATOM 2430 C CA . ARG A 1 294 ? -5.200 -5.803 9.451 1.00 82.75 294 ARG A CA 1
ATOM 2431 C C . ARG A 1 294 ? -4.865 -4.420 9.987 1.00 82.75 294 ARG A C 1
ATOM 2433 O O . ARG A 1 294 ? -4.236 -3.620 9.310 1.00 82.75 294 ARG A O 1
ATOM 2440 N N . ILE A 1 295 ? -5.298 -4.122 11.197 1.00 82.88 295 ILE A N 1
ATOM 2441 C CA . ILE A 1 295 ? -5.190 -2.781 11.764 1.00 82.88 295 ILE A CA 1
ATOM 2442 C C . ILE A 1 295 ? -3.934 -2.636 12.598 1.00 82.88 295 ILE A C 1
ATOM 2444 O O . ILE A 1 295 ? -3.179 -1.702 12.368 1.00 82.88 295 ILE A O 1
ATOM 2448 N N . TYR A 1 296 ? -3.691 -3.551 13.533 1.00 78.31 296 TYR A N 1
ATOM 2449 C CA . TYR A 1 296 ? -2.572 -3.452 14.465 1.00 78.31 296 TYR A CA 1
ATOM 2450 C C . TYR A 1 296 ? -1.695 -4.684 14.403 1.00 78.31 296 TYR A C 1
ATOM 2452 O O . TYR A 1 296 ? -2.223 -5.788 14.329 1.00 78.31 296 TYR A O 1
ATOM 2460 N N . GLN A 1 297 ? -0.382 -4.483 14.509 1.00 77.69 297 GLN A N 1
ATOM 2461 C CA . GLN A 1 297 ? 0.602 -5.543 14.696 1.00 77.69 297 GLN A CA 1
ATOM 2462 C C . GLN A 1 297 ? 1.430 -5.277 15.957 1.00 77.69 297 GLN A C 1
ATOM 2464 O O . GLN A 1 297 ? 1.925 -4.166 16.171 1.00 77.69 297 GLN A O 1
ATOM 2469 N N . VAL A 1 298 ? 1.613 -6.314 16.775 1.00 76.88 298 VAL A N 1
ATOM 2470 C CA . VAL A 1 298 ? 2.430 -6.273 17.992 1.00 76.88 298 VAL A CA 1
ATOM 2471 C C . VAL A 1 298 ? 3.396 -7.447 18.009 1.00 76.88 298 VAL A C 1
ATOM 2473 O O . VAL A 1 298 ? 3.017 -8.568 17.691 1.00 76.88 298 VAL A O 1
ATOM 2476 N N . LEU A 1 299 ? 4.644 -7.202 18.411 1.00 76.75 299 LEU A N 1
ATOM 2477 C CA . LEU A 1 299 ? 5.698 -8.228 18.485 1.00 76.75 299 LEU A CA 1
ATOM 2478 C C . LEU A 1 299 ? 5.599 -9.131 19.727 1.00 76.75 299 LEU A C 1
ATOM 2480 O O . LEU A 1 299 ? 6.464 -9.973 19.942 1.00 76.75 299 LEU A O 1
ATOM 2484 N N . ASP A 1 300 ? 4.571 -8.941 20.554 1.00 80.56 300 ASP A N 1
ATOM 2485 C CA . ASP A 1 300 ? 4.310 -9.744 21.745 1.00 80.56 300 ASP A CA 1
ATOM 2486 C C . ASP A 1 300 ? 3.046 -10.582 21.531 1.00 80.56 300 ASP A C 1
ATOM 2488 O O . ASP A 1 300 ? 1.983 -10.066 21.172 1.00 80.56 300 ASP A O 1
ATOM 2492 N N . VAL A 1 301 ? 3.183 -11.895 21.703 1.00 80.06 301 VAL A N 1
ATOM 2493 C CA . VAL A 1 301 ? 2.111 -12.864 21.468 1.00 80.06 301 VAL A CA 1
ATOM 2494 C C . VAL A 1 301 ? 1.085 -12.747 22.598 1.00 80.06 301 VAL A C 1
ATOM 2496 O O . VAL A 1 301 ? 1.441 -12.756 23.773 1.00 80.06 301 VAL A O 1
ATOM 2499 N N . ASN A 1 302 ? -0.204 -12.735 22.258 1.00 85.19 302 ASN A N 1
ATOM 2500 C CA . ASN A 1 302 ? -1.353 -12.551 23.158 1.00 85.19 302 ASN A CA 1
ATOM 2501 C C . ASN A 1 302 ? -1.501 -11.133 23.745 1.00 85.19 302 ASN A C 1
ATOM 2503 O O . ASN A 1 302 ? -2.345 -10.916 24.613 1.00 85.19 302 ASN A O 1
ATOM 2507 N N . GLN A 1 303 ? -0.714 -10.147 23.300 1.00 84.19 303 GLN A N 1
ATOM 2508 C CA . GLN A 1 303 ? -0.799 -8.787 23.849 1.00 84.19 303 GLN A CA 1
ATOM 2509 C C . GLN A 1 303 ? -2.160 -8.121 23.583 1.00 84.19 303 GLN A C 1
ATOM 2511 O O . GLN A 1 303 ? -2.585 -7.276 24.371 1.00 84.19 303 GLN A O 1
ATOM 2516 N N . LEU A 1 304 ? -2.844 -8.504 22.499 1.00 86.19 304 LEU A N 1
ATOM 2517 C CA . LEU A 1 304 ? -4.183 -8.017 22.158 1.00 86.19 304 LEU A CA 1
ATOM 2518 C C . LEU A 1 304 ? -5.310 -8.768 22.888 1.00 86.19 304 LEU A C 1
ATOM 2520 O O . LEU A 1 304 ? -6.393 -8.208 23.039 1.00 86.19 304 LEU A O 1
ATOM 2524 N N . ASP A 1 305 ? -5.064 -9.977 23.405 1.00 88.19 305 ASP A N 1
ATOM 2525 C CA . ASP A 1 305 ? -6.087 -10.811 24.059 1.00 88.19 305 ASP A CA 1
ATOM 2526 C C . ASP A 1 305 ? -6.720 -10.105 25.269 1.00 88.19 305 ASP A C 1
ATOM 2528 O O . ASP A 1 305 ? -7.908 -10.253 25.542 1.00 88.19 305 ASP A O 1
ATOM 2532 N N . LYS A 1 306 ? -5.945 -9.276 25.977 1.00 85.75 306 LYS A N 1
ATOM 2533 C CA . LYS A 1 306 ? -6.422 -8.509 27.141 1.00 85.75 306 LYS A CA 1
ATOM 2534 C C . LYS A 1 306 ? -7.430 -7.405 26.803 1.00 85.75 306 LYS A C 1
ATOM 2536 O O . LYS A 1 306 ? -8.013 -6.845 27.721 1.00 85.75 306 LYS A O 1
ATOM 2541 N N . HIS A 1 307 ? -7.594 -7.076 25.523 1.00 84.25 307 HIS A N 1
ATOM 2542 C CA . HIS A 1 307 ? -8.498 -6.030 25.041 1.00 84.25 307 HIS A CA 1
ATOM 2543 C C . HIS A 1 307 ? -9.738 -6.596 24.344 1.00 84.25 307 HIS A C 1
ATOM 2545 O O . HIS A 1 307 ? -10.520 -5.831 23.795 1.00 84.25 307 HIS A O 1
ATOM 2551 N N . VAL A 1 308 ? -9.936 -7.918 24.348 1.00 89.00 308 VAL A N 1
ATOM 2552 C CA . VAL A 1 308 ? -11.082 -8.568 23.690 1.00 89.00 308 VAL A CA 1
ATOM 2553 C C . VAL A 1 308 ? -12.407 -8.000 24.191 1.00 89.00 308 VAL A C 1
ATOM 2555 O O . VAL A 1 308 ? -13.221 -7.566 23.378 1.00 89.00 308 VAL A O 1
ATOM 2558 N N . ASP A 1 309 ? -12.591 -7.939 25.511 1.00 90.12 309 ASP A N 1
ATOM 2559 C CA . ASP A 1 309 ? -13.823 -7.423 26.114 1.00 90.12 309 ASP A CA 1
ATOM 2560 C C . ASP A 1 309 ? -13.984 -5.920 25.846 1.00 90.12 309 ASP A C 1
ATOM 2562 O O . ASP A 1 309 ? -15.049 -5.480 25.410 1.00 90.12 309 ASP A O 1
ATOM 2566 N N . ASP A 1 310 ? -12.904 -5.145 26.006 1.00 89.31 310 ASP A N 1
ATOM 2567 C CA . ASP A 1 310 ? -12.892 -3.701 25.744 1.00 89.31 310 ASP A CA 1
ATOM 2568 C C . ASP A 1 310 ? -13.274 -3.382 24.292 1.00 89.31 310 ASP A C 1
ATOM 2570 O O . ASP A 1 310 ? -14.072 -2.482 24.025 1.00 89.31 310 ASP A O 1
ATOM 2574 N N . PHE A 1 311 ? -12.704 -4.117 23.335 1.00 89.88 311 PHE A N 1
ATOM 2575 C CA . PHE A 1 311 ? -13.015 -3.979 21.920 1.00 89.88 311 PHE A CA 1
ATOM 2576 C C . PHE A 1 311 ? -14.443 -4.428 21.639 1.00 89.88 311 PHE A C 1
ATOM 2578 O O . PHE A 1 311 ? -15.168 -3.721 20.936 1.00 89.88 311 PHE A O 1
ATOM 2585 N N . SER A 1 312 ? -14.879 -5.548 22.213 1.00 91.38 312 SER A N 1
ATOM 2586 C CA . SER A 1 312 ? -16.241 -6.024 22.006 1.00 91.38 312 SER A CA 1
ATOM 2587 C C . SER A 1 312 ? -17.271 -4.992 22.464 1.00 91.38 312 SER A C 1
ATOM 2589 O O . SER A 1 312 ? -18.184 -4.648 21.710 1.00 91.38 312 SER A O 1
ATOM 2591 N N . GLU A 1 313 ? -17.067 -4.396 23.640 1.00 91.75 313 GLU A N 1
ATOM 2592 C CA . GLU A 1 313 ? -17.921 -3.330 24.159 1.00 91.75 313 GLU A CA 1
ATOM 2593 C C . GLU A 1 313 ? -17.825 -2.050 23.313 1.00 91.75 313 GLU A C 1
ATOM 2595 O O . GLU A 1 313 ? -18.841 -1.430 22.974 1.00 91.75 313 GLU A O 1
ATOM 2600 N N . PHE A 1 314 ? -16.608 -1.641 22.942 1.00 91.19 314 PHE A N 1
ATOM 2601 C CA . PHE A 1 314 ? -16.375 -0.395 22.218 1.00 91.19 314 PHE A CA 1
ATOM 2602 C C . PHE A 1 314 ? -16.999 -0.405 20.817 1.00 91.19 314 PHE A C 1
ATOM 2604 O O . PHE A 1 314 ? -17.693 0.550 20.441 1.00 91.19 314 PHE A O 1
ATOM 2611 N N . PHE A 1 315 ? -16.767 -1.482 20.061 1.00 90.19 315 PHE A N 1
ATOM 2612 C CA . PHE A 1 315 ? -17.250 -1.648 18.690 1.00 90.19 315 PHE A CA 1
ATOM 2613 C C . PHE A 1 315 ? -18.669 -2.228 18.621 1.00 90.19 315 PHE A C 1
ATOM 2615 O O . PHE A 1 315 ? -19.330 -2.076 17.595 1.00 90.19 315 PHE A O 1
ATOM 2622 N N . GLY A 1 316 ? -19.158 -2.855 19.696 1.00 90.75 316 GLY A N 1
ATOM 2623 C CA . GLY A 1 316 ? -20.475 -3.494 19.736 1.00 90.75 316 GLY A CA 1
ATOM 2624 C C . GLY A 1 316 ? -20.575 -4.734 18.844 1.00 90.75 316 GLY A C 1
ATOM 2625 O O . GLY A 1 316 ? -21.654 -5.030 18.332 1.00 90.75 316 GLY A O 1
ATOM 2626 N N . VAL A 1 317 ? -19.453 -5.422 18.623 1.00 92.56 317 VAL A N 1
ATOM 2627 C CA . VAL A 1 317 ? -19.358 -6.668 17.850 1.00 92.56 317 VAL A CA 1
ATOM 2628 C C . VAL A 1 317 ? -18.550 -7.696 18.632 1.00 92.56 317 VAL A C 1
ATOM 2630 O O . VAL A 1 317 ? -17.710 -7.338 19.457 1.00 92.56 317 VAL A O 1
ATOM 2633 N N . ASP A 1 318 ? -18.772 -8.977 18.362 1.00 90.62 318 ASP A N 1
ATOM 2634 C CA . ASP A 1 318 ? -17.954 -10.026 18.964 1.00 90.62 318 ASP A CA 1
ATOM 2635 C C . ASP A 1 318 ? -16.523 -9.970 18.408 1.00 90.62 318 ASP A C 1
ATOM 2637 O O . ASP A 1 318 ? -16.299 -9.812 17.200 1.00 90.62 318 ASP A O 1
ATOM 2641 N N . VAL A 1 319 ? -15.551 -10.112 19.309 1.00 92.25 319 VAL A N 1
ATOM 2642 C CA . VAL A 1 319 ? -14.126 -10.203 18.984 1.00 92.25 319 VAL A CA 1
ATOM 2643 C C . VAL A 1 319 ? -13.706 -11.659 19.139 1.00 92.25 319 VAL A C 1
ATOM 2645 O O . VAL A 1 319 ? -13.811 -12.232 20.222 1.00 92.25 319 VAL A O 1
ATOM 2648 N N . VAL A 1 320 ? -13.240 -12.271 18.053 1.00 93.00 320 VAL A N 1
ATOM 2649 C CA . VAL A 1 320 ? -12.828 -13.680 18.039 1.00 93.00 320 VAL A CA 1
ATOM 2650 C C . VAL A 1 320 ? -11.310 -13.770 18.108 1.00 93.00 320 VAL A C 1
ATOM 2652 O O . VAL A 1 320 ? -10.622 -13.182 17.280 1.00 93.00 320 VAL A O 1
ATOM 2655 N N . ILE A 1 321 ? -10.781 -14.539 19.058 1.00 90.06 321 ILE A N 1
ATOM 2656 C CA . ILE A 1 321 ? -9.371 -14.944 19.038 1.00 90.06 321 ILE A CA 1
ATOM 2657 C C . ILE A 1 321 ? -9.285 -16.236 18.229 1.00 90.06 321 ILE A C 1
ATOM 2659 O O . ILE A 1 321 ? -9.896 -17.238 18.603 1.00 90.06 321 ILE A O 1
ATOM 2663 N N . ASN A 1 322 ? -8.559 -16.210 17.116 1.00 86.38 322 ASN A N 1
ATOM 2664 C CA . ASN A 1 322 ? -8.342 -17.403 16.308 1.00 86.38 322 ASN A CA 1
ATOM 2665 C C . ASN A 1 322 ? -7.373 -18.364 17.011 1.00 86.38 322 ASN A C 1
ATOM 2667 O O . ASN A 1 322 ? -6.533 -17.962 17.825 1.00 86.38 322 ASN A O 1
ATOM 2671 N N . ASP A 1 323 ? -7.485 -19.651 16.679 1.00 75.88 323 ASP A N 1
ATOM 2672 C CA . ASP A 1 323 ? -6.582 -20.674 17.198 1.00 75.88 323 ASP A CA 1
ATOM 2673 C C . ASP A 1 323 ? -5.124 -20.306 16.904 1.00 75.88 323 ASP A C 1
ATOM 2675 O O . ASP A 1 323 ? -4.783 -19.821 15.823 1.00 75.88 323 ASP A O 1
ATOM 2679 N N . ARG A 1 324 ? -4.244 -20.550 17.880 1.00 70.50 324 ARG A N 1
ATOM 2680 C CA . ARG A 1 324 ? -2.824 -20.200 17.769 1.00 70.50 324 ARG A CA 1
ATOM 2681 C C . ARG A 1 324 ? -2.201 -20.842 16.532 1.00 70.50 324 ARG A C 1
ATOM 2683 O O . ARG A 1 324 ? -2.101 -22.067 16.445 1.00 70.50 324 ARG A O 1
ATOM 2690 N N . GLY A 1 325 ? -1.711 -19.998 15.630 1.00 61.44 325 GLY A N 1
ATOM 2691 C CA . GLY A 1 325 ? -0.927 -20.423 14.483 1.00 61.44 325 GLY A CA 1
ATOM 2692 C C . GLY A 1 325 ? 0.482 -20.821 14.917 1.00 61.44 325 GLY A C 1
ATOM 2693 O O . GLY A 1 325 ? 1.181 -20.047 15.580 1.00 61.44 325 GLY A O 1
ATOM 2694 N N . TYR A 1 326 ? 0.906 -22.019 14.523 1.00 59.81 326 TYR A N 1
ATOM 2695 C CA . TYR A 1 326 ? 2.305 -22.431 14.563 1.00 59.81 326 TYR A CA 1
ATOM 2696 C C . TYR A 1 326 ? 2.851 -22.375 13.140 1.00 59.81 326 TYR A C 1
ATOM 2698 O O . TYR A 1 326 ? 2.469 -23.193 12.304 1.00 59.81 326 TYR A O 1
ATOM 2706 N N . ASP A 1 327 ? 3.724 -21.406 12.871 1.00 55.44 327 ASP A N 1
ATOM 2707 C CA . ASP A 1 327 ? 4.468 -21.373 11.611 1.00 55.44 327 ASP A CA 1
ATOM 2708 C C . ASP A 1 327 ? 5.660 -22.327 11.758 1.00 55.44 327 ASP A C 1
ATOM 2710 O O . ASP A 1 327 ? 6.526 -22.108 12.618 1.00 55.44 327 ASP A O 1
ATOM 2714 N N . CYS A 1 328 ? 5.607 -23.447 11.034 1.00 46.66 328 CYS A N 1
ATOM 2715 C CA . CYS A 1 328 ? 6.490 -24.605 11.204 1.00 46.66 328 CYS A CA 1
ATOM 2716 C C . CYS A 1 328 ? 7.816 -24.419 10.466 1.00 46.66 328 CYS A C 1
ATOM 2718 O O . CYS A 1 328 ? 7.762 -24.177 9.241 1.00 46.66 328 CYS A O 1
#

pLDDT: mean 72.41, std 16.0, range [29.91, 93.69]

Radius of gyration: 23.47 Å; chains: 1; bounding box: 47×59×63 Å

Sequence (328 aa):
MWKQKIIAIWSKCFLKISKSWQPDFEELSAYISPDILYFFTVDKNSSYCISWNTTYSELLALNLGHLEIDINGVQFYHFDIPIIVGHIKFNHAKILWNSTSLASPIQHYIVDIREGVRHTDTYSQLAGILSKYETYAQKITDNTVMDENSFNLRIKDIFYVLNYSIPDRCTRLDIYNKRDYAYPILLDSNYQHQGTVSKIHYMSYGLKIEQYHHYYDYCIKPVPSFVTALLKYDEDNIVWIDNINKVIGFKGDNSCLVLPNKIQSIQIDNLRPAKGWGGCWMEIRIEGFKDSIRIYQVLDVNQLDKHVDDFSEFFGVDVVINDRGYDC